Protein AF-0000000082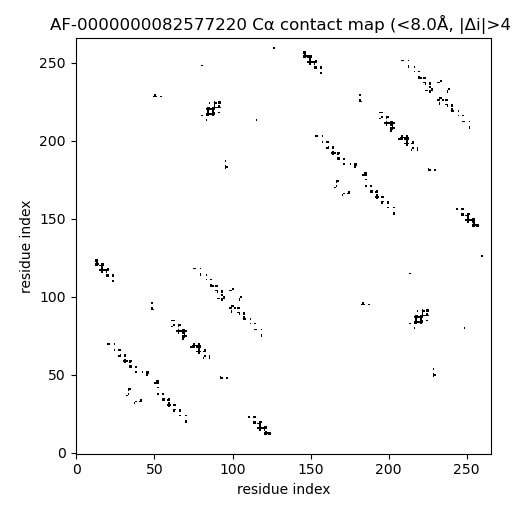577220 (afdb_homodimer)

Organism: NCBI:txid68569

pLDDT: mean 86.78, std 21.41, range [24.76, 98.93]

Structure (mmCIF, N/CA/C/O backbone):
data_AF-0000000082577220-model_v1
#
loop_
_entity.id
_entity.type
_entity.pdbx_description
1 polymer 'DoxX family protein'
#
loop_
_atom_site.group_PDB
_atom_site.id
_atom_site.type_symbol
_atom_site.label_atom_id
_atom_site.label_alt_id
_atom_site.label_comp_id
_atom_site.label_asym_id
_atom_site.label_entity_id
_atom_site.la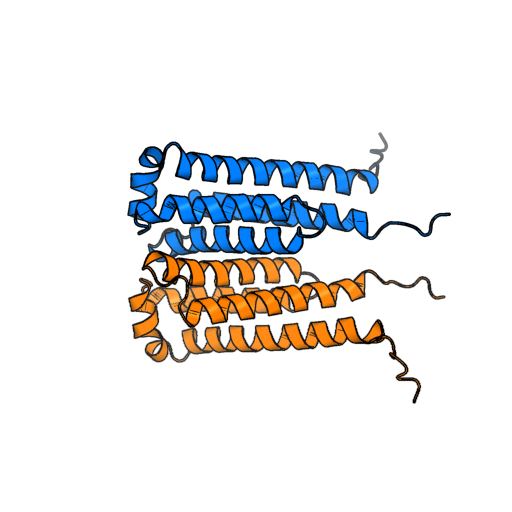bel_seq_id
_atom_site.pdbx_PDB_ins_code
_atom_site.Cartn_x
_atom_site.Cartn_y
_atom_site.Cartn_z
_atom_site.occupancy
_atom_site.B_iso_or_equiv
_atom_site.auth_seq_id
_atom_site.auth_comp_id
_atom_site.auth_asym_id
_atom_site.auth_atom_id
_atom_site.pdbx_PDB_model_num
ATOM 1 N N . MET A 1 1 ? 26.047 16.264 37.465 1 32.26 1 MET A N 1
ATOM 2 C CA . MET A 1 1 ? 26.077 15.856 36.063 1 32.26 1 MET A CA 1
ATOM 3 C C . MET A 1 1 ? 24.684 15.931 35.445 1 32.26 1 MET A C 1
ATOM 5 O O . MET A 1 1 ? 23.848 15.058 35.681 1 32.26 1 MET A O 1
ATOM 9 N N . HIS A 1 2 ? 24.01 17.153 35.367 1 36.95 2 HIS A N 1
ATOM 10 C CA . HIS A 1 2 ? 22.7 17.501 34.827 1 36.95 2 HIS A CA 1
ATOM 11 C C . HIS A 1 2 ? 22.597 17.135 33.351 1 36.95 2 HIS A C 1
ATOM 13 O O . HIS A 1 2 ? 23.378 17.621 32.53 1 36.95 2 HIS A O 1
ATOM 19 N N . ILE A 1 3 ? 22.376 15.875 33.04 1 35.94 3 ILE A N 1
ATOM 20 C CA . ILE A 1 3 ? 22.037 15.465 31.682 1 35.94 3 ILE A CA 1
ATOM 21 C C . ILE A 1 3 ? 21.018 16.436 31.09 1 35.94 3 ILE A C 1
ATOM 23 O O . ILE A 1 3 ? 19.877 16.509 31.554 1 35.94 3 ILE A O 1
ATOM 27 N N . LEU A 1 4 ? 21.403 17.621 30.643 1 36.73 4 LEU A N 1
ATOM 28 C CA . LEU A 1 4 ? 20.59 18.512 29.822 1 36.73 4 LEU A CA 1
ATOM 29 C C . LEU A 1 4 ? 19.916 17.744 28.691 1 36.73 4 LEU A C 1
ATOM 31 O O . LEU A 1 4 ? 20.592 17.177 27.83 1 36.73 4 LEU A O 1
ATOM 35 N N . PHE A 1 5 ? 18.823 17.079 28.918 1 35.61 5 PHE A N 1
ATOM 36 C CA . PHE A 1 5 ? 17.966 16.648 27.82 1 35.61 5 PHE A CA 1
ATOM 37 C C . PHE A 1 5 ? 17.779 17.77 26.806 1 35.61 5 PHE A C 1
ATOM 39 O O . PHE A 1 5 ? 17.064 18.739 27.07 1 35.61 5 PHE A O 1
ATOM 46 N N . ARG A 1 6 ? 18.846 18.237 26.149 1 40.8 6 ARG A N 1
ATOM 47 C CA . ARG A 1 6 ? 18.592 19.154 25.043 1 40.8 6 ARG A CA 1
ATOM 48 C C . ARG A 1 6 ? 17.405 18.689 24.207 1 40.8 6 ARG A C 1
ATOM 50 O O . ARG A 1 6 ? 17.369 17.543 23.754 1 40.8 6 ARG A O 1
ATOM 57 N N . PRO A 1 7 ? 16.301 19.278 24.227 1 37.96 7 PRO A N 1
ATOM 58 C CA . PRO A 1 7 ? 15.186 18.901 23.354 1 37.96 7 PRO A CA 1
ATOM 59 C C . PRO A 1 7 ? 15.624 18.65 21.913 1 37.96 7 PRO A C 1
ATOM 61 O O . PRO A 1 7 ? 16.529 19.322 21.413 1 37.96 7 PRO A O 1
ATOM 64 N N . LEU A 1 8 ? 15.804 17.408 21.444 1 44.95 8 LEU A N 1
ATOM 65 C CA . LEU A 1 8 ? 15.919 17.234 20.001 1 44.95 8 LEU A CA 1
ATOM 66 C C . LEU A 1 8 ? 15.243 18.383 19.259 1 44.95 8 LEU A C 1
ATOM 68 O O . LEU A 1 8 ? 14.043 18.612 19.423 1 44.95 8 LEU A O 1
ATOM 72 N N . SER A 1 9 ? 15.849 19.516 19.158 1 42.01 9 SER A N 1
ATOM 73 C CA . SER A 1 9 ? 15.412 20.776 18.566 1 42.01 9 SER A CA 1
ATOM 74 C C . SER A 1 9 ? 14.457 20.538 17.402 1 42.01 9 SER A C 1
ATOM 76 O O . SER A 1 9 ? 14.623 19.583 16.641 1 42.01 9 SER A O 1
ATOM 78 N N . VAL A 1 10 ? 13.27 20.905 17.364 1 45.98 10 VAL A N 1
ATOM 79 C CA . VAL A 1 10 ? 12.161 21.04 16.425 1 45.98 10 VAL A CA 1
ATOM 80 C C . VAL A 1 10 ? 12.703 21.221 15.009 1 45.98 10 VAL A C 1
ATOM 82 O O . VAL A 1 10 ? 12.054 20.833 14.035 1 45.98 10 VAL A O 1
ATOM 85 N N . SER A 1 11 ? 13.9 21.964 14.824 1 51.23 11 SER A N 1
ATOM 86 C CA . SER A 1 11 ? 14.445 22.287 13.509 1 51.23 11 SER A CA 1
ATOM 87 C C . SER A 1 11 ? 14.917 21.032 12.783 1 51.23 11 SER A C 1
ATOM 89 O O . SER A 1 11 ? 15.134 21.055 11.57 1 51.23 11 SER A O 1
ATOM 91 N N . ALA A 1 12 ? 15.316 19.951 13.487 1 55.89 12 ALA A N 1
ATOM 92 C CA . ALA A 1 12 ? 15.969 18.733 13.015 1 55.89 12 ALA A CA 1
ATOM 93 C C . ALA A 1 12 ? 14.964 17.794 12.352 1 55.89 12 ALA A C 1
ATOM 95 O O . ALA A 1 12 ? 15.351 16.844 11.668 1 55.89 12 ALA A O 1
ATOM 96 N N . ARG A 1 13 ? 13.696 18.213 12.31 1 71.92 13 ARG A N 1
ATOM 97 C CA . ARG A 1 13 ? 12.655 17.26 11.94 1 71.92 13 ARG A CA 1
ATOM 98 C C . ARG A 1 13 ? 12.487 17.194 10.425 1 71.92 13 ARG A C 1
ATOM 100 O O . ARG A 1 13 ? 12.483 16.107 9.843 1 71.92 13 ARG A O 1
ATOM 107 N N . PRO A 1 14 ? 12.716 18.362 9.863 1 77.19 14 PRO A N 1
ATOM 108 C CA . PRO A 1 14 ? 12.603 18.28 8.405 1 77.19 14 PRO A CA 1
ATOM 109 C C . PRO A 1 14 ? 13.856 17.704 7.748 1 77.19 14 PRO A C 1
ATOM 111 O O . PRO A 1 14 ? 13.758 16.977 6.756 1 77.19 14 PRO A O 1
ATOM 114 N N . ARG A 1 15 ? 14.974 18.045 8.307 1 88.7 15 ARG A N 1
ATOM 115 C CA . ARG A 1 15 ? 16.203 17.491 7.748 1 88.7 15 ARG A CA 1
ATOM 116 C C . ARG A 1 15 ? 16.228 15.972 7.878 1 88.7 15 ARG A C 1
ATOM 118 O O . ARG A 1 15 ? 16.606 15.269 6.939 1 88.7 15 ARG A O 1
ATOM 125 N N . ALA A 1 16 ? 15.901 15.428 9.005 1 90.05 16 ALA A N 1
ATOM 126 C CA . ALA A 1 16 ? 15.835 13.985 9.221 1 90.05 16 ALA A CA 1
ATOM 127 C C . ALA A 1 16 ? 14.831 13.334 8.274 1 90.05 16 ALA A C 1
ATOM 129 O O . ALA A 1 16 ? 15.065 12.231 7.775 1 90.05 16 ALA A O 1
ATOM 130 N N . GLY A 1 17 ? 13.751 14.082 8.022 1 92.71 17 GLY A N 1
ATOM 131 C CA . GLY A 1 17 ? 12.761 13.584 7.081 1 92.71 17 GLY A CA 1
ATOM 132 C C . GLY A 1 17 ? 13.3 13.436 5.67 1 92.71 17 GLY A C 1
ATOM 133 O O . GLY A 1 17 ? 13.024 12.442 4.996 1 92.71 17 GLY A O 1
ATOM 134 N N . TRP A 1 18 ? 14.057 14.405 5.321 1 94.03 18 TRP A N 1
ATOM 135 C CA . TRP A 1 18 ? 14.635 14.345 3.982 1 94.03 18 TRP A CA 1
ATOM 136 C C . TRP A 1 18 ? 15.703 13.26 3.898 1 94.03 18 TRP A C 1
ATOM 138 O O . TRP A 1 18 ? 15.822 12.576 2.879 1 94.03 18 TRP A O 1
ATOM 148 N N . ILE A 1 19 ? 16.439 13.108 4.905 1 95.76 19 ILE A N 1
ATOM 149 C CA . ILE A 1 19 ? 17.45 12.056 4.914 1 95.76 19 ILE A CA 1
ATOM 150 C C . ILE A 1 19 ? 16.776 10.692 4.788 1 95.76 19 ILE A C 1
ATOM 152 O O . ILE A 1 19 ? 17.185 9.863 3.971 1 95.76 19 ILE A O 1
ATOM 156 N N . CYS A 1 20 ? 15.793 10.448 5.581 1 96.04 20 CYS A N 1
ATOM 157 C CA . CYS A 1 20 ? 15.037 9.203 5.509 1 96.04 20 CYS A CA 1
ATOM 158 C C . CYS A 1 20 ? 14.437 9.01 4.121 1 96.04 20 CYS A C 1
ATOM 160 O O . CYS A 1 20 ? 14.522 7.922 3.55 1 96.04 20 CYS A O 1
ATOM 162 N N . SER A 1 21 ? 13.914 10.058 3.583 1 97.31 21 SER A N 1
ATOM 163 C CA . SER A 1 21 ? 13.257 10.001 2.281 1 97.31 21 SER A CA 1
ATOM 164 C C . SER A 1 21 ? 14.255 9.693 1.171 1 97.31 21 SER A C 1
ATOM 166 O O . SER A 1 21 ? 13.967 8.902 0.27 1 97.31 21 SER A O 1
ATOM 168 N N . ILE A 1 22 ? 15.355 10.254 1.245 1 97.71 22 ILE A N 1
ATOM 169 C CA . ILE A 1 22 ? 16.378 10.019 0.233 1 97.71 22 ILE A CA 1
ATOM 170 C C . ILE A 1 22 ? 16.899 8.588 0.348 1 97.71 22 ILE A C 1
ATOM 172 O O . ILE A 1 22 ? 17.131 7.922 -0.664 1 97.71 22 ILE A O 1
ATOM 176 N N . LEU A 1 23 ? 17.066 8.107 1.546 1 98.34 23 LEU A N 1
ATOM 177 C CA . LEU A 1 23 ? 17.566 6.753 1.763 1 98.34 23 LEU A CA 1
ATOM 178 C C . LEU A 1 23 ? 16.602 5.72 1.189 1 98.34 23 LEU A C 1
ATOM 180 O O . LEU A 1 23 ? 17.002 4.863 0.398 1 98.34 23 LEU A O 1
ATOM 184 N N . VAL A 1 24 ? 15.355 5.784 1.573 1 98.59 24 VAL A N 1
ATOM 185 C CA . VAL A 1 24 ? 14.387 4.806 1.088 1 98.59 24 VAL A CA 1
ATOM 186 C C . VAL A 1 24 ? 14.244 4.928 -0.427 1 98.59 24 VAL A C 1
ATOM 188 O O . VAL A 1 24 ? 14.117 3.921 -1.128 1 98.59 24 VAL A O 1
ATOM 191 N N . SER A 1 25 ? 14.298 6.137 -0.953 1 98.79 25 SER A N 1
ATOM 192 C CA . SER A 1 25 ? 14.181 6.357 -2.39 1 98.79 25 SER A CA 1
ATOM 193 C C . SER A 1 25 ? 15.363 5.752 -3.14 1 98.79 25 SER A C 1
ATOM 195 O O . SER A 1 25 ? 15.191 5.165 -4.211 1 98.79 25 SER A O 1
ATOM 197 N N . ALA A 1 26 ? 16.521 5.909 -2.601 1 98.76 26 ALA A N 1
ATOM 198 C CA . ALA A 1 26 ? 17.711 5.344 -3.231 1 98.76 26 ALA A CA 1
ATOM 199 C C . ALA A 1 26 ? 17.623 3.822 -3.304 1 98.76 26 ALA A C 1
ATOM 201 O O . ALA A 1 26 ? 17.98 3.221 -4.319 1 98.76 26 ALA A O 1
ATOM 202 N N . LEU A 1 27 ? 17.159 3.209 -2.246 1 98.78 27 LEU A N 1
ATOM 203 C CA . LEU A 1 27 ? 17.049 1.754 -2.216 1 98.78 27 LEU A CA 1
ATOM 204 C C . LEU A 1 27 ? 16.002 1.267 -3.211 1 98.78 27 LEU A C 1
ATOM 206 O O . LEU A 1 27 ? 16.227 0.286 -3.924 1 98.78 27 LEU A O 1
ATOM 210 N N . LEU A 1 28 ? 14.892 1.942 -3.313 1 98.88 28 LEU A N 1
ATOM 211 C CA . LEU A 1 28 ? 13.836 1.546 -4.239 1 98.88 28 LEU A CA 1
ATOM 212 C C . LEU A 1 28 ? 14.253 1.806 -5.682 1 98.88 28 LEU A C 1
ATOM 214 O O . LEU A 1 28 ? 13.917 1.029 -6.579 1 98.88 28 LEU A O 1
ATOM 218 N N . LEU A 1 29 ? 14.967 2.877 -5.884 1 98.71 29 LEU A N 1
ATOM 219 C CA . LEU A 1 29 ? 15.468 3.164 -7.223 1 98.71 29 LEU A CA 1
ATOM 220 C C . LEU A 1 29 ? 16.519 2.14 -7.641 1 98.71 29 LEU A C 1
ATOM 222 O O . LEU A 1 29 ? 16.575 1.743 -8.807 1 98.71 29 LEU A O 1
ATOM 226 N N . ALA A 1 30 ? 17.391 1.752 -6.725 1 98.49 30 ALA A N 1
ATOM 227 C CA . ALA A 1 30 ? 18.353 0.694 -7.024 1 98.49 30 ALA A CA 1
ATOM 228 C C . ALA A 1 30 ? 17.643 -0.585 -7.459 1 98.49 30 ALA A C 1
ATOM 230 O O . ALA A 1 30 ? 18.065 -1.244 -8.412 1 98.49 30 ALA A O 1
ATOM 231 N N . ASP A 1 31 ? 16.584 -0.929 -6.743 1 98.27 31 ASP A N 1
ATOM 232 C CA . ASP A 1 31 ? 15.796 -2.1 -7.115 1 98.27 31 ASP A CA 1
ATOM 233 C C . ASP A 1 31 ? 15.232 -1.955 -8.527 1 98.27 31 ASP A C 1
ATOM 235 O O . ASP A 1 31 ? 15.273 -2.901 -9.317 1 98.27 31 ASP A O 1
ATOM 239 N N . ALA A 1 32 ? 14.717 -0.787 -8.85 1 98.61 32 ALA A N 1
ATOM 240 C CA . ALA A 1 32 ? 14.182 -0.516 -10.182 1 98.61 32 ALA A CA 1
ATOM 241 C C . ALA A 1 32 ? 15.267 -0.653 -11.247 1 98.61 32 ALA A C 1
ATOM 243 O O . ALA A 1 32 ? 15.028 -1.219 -12.316 1 98.61 32 ALA A O 1
ATOM 244 N N . LEU A 1 33 ? 16.4 -0.188 -10.948 1 98.33 33 LEU A N 1
ATOM 245 C CA . LEU A 1 33 ? 17.5 -0.243 -11.905 1 98.33 33 LEU A CA 1
ATOM 246 C C . LEU A 1 33 ? 17.955 -1.681 -12.129 1 98.33 33 LEU A C 1
ATOM 248 O O . LEU A 1 33 ? 18.292 -2.063 -13.252 1 98.33 33 LEU A O 1
ATOM 252 N N . VAL A 1 34 ? 17.965 -2.45 -11.09 1 98.04 34 VAL A N 1
ATOM 253 C CA . VAL A 1 34 ? 18.312 -3.858 -11.253 1 98.04 34 VAL A CA 1
ATOM 254 C C . VAL A 1 34 ? 17.285 -4.542 -12.153 1 98.04 34 VAL A C 1
ATOM 256 O O . VAL A 1 34 ? 17.648 -5.32 -13.039 1 98.04 34 VAL A O 1
ATOM 259 N N . MET A 1 35 ? 15.994 -4.235 -11.932 1 97.83 35 MET A N 1
ATOM 260 C CA . MET A 1 35 ? 14.936 -4.825 -12.748 1 97.83 35 MET A CA 1
ATOM 261 C C . MET A 1 35 ? 15.13 -4.481 -14.221 1 97.83 35 MET A C 1
ATOM 263 O O . MET A 1 35 ? 14.811 -5.286 -15.098 1 97.83 35 MET A O 1
ATOM 267 N N . LEU A 1 36 ? 15.673 -3.296 -14.493 1 97.94 36 LEU A N 1
ATOM 268 C CA . LEU A 1 36 ? 15.801 -2.825 -15.868 1 97.94 36 LEU A CA 1
ATOM 269 C C . LEU A 1 36 ? 17.121 -3.284 -16.479 1 97.94 36 LEU A C 1
ATOM 271 O O . LEU A 1 36 ? 17.166 -3.68 -17.646 1 97.94 36 LEU A O 1
ATOM 275 N N . LEU A 1 37 ? 18.21 -3.299 -15.684 1 9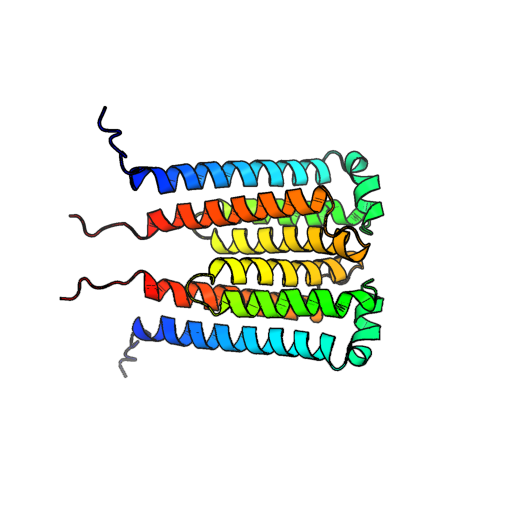7.71 37 LEU A N 1
ATOM 276 C CA . LEU A 1 37 ? 19.545 -3.443 -16.253 1 97.71 37 LEU A CA 1
ATOM 277 C C . LEU A 1 37 ? 20.082 -4.853 -16.03 1 97.71 37 LEU A C 1
ATOM 279 O O . LEU A 1 37 ? 21.01 -5.284 -16.717 1 97.71 37 LEU A O 1
ATOM 283 N N . ALA A 1 38 ? 19.643 -5.534 -15.014 1 97.49 38 ALA A N 1
ATOM 284 C CA . ALA A 1 38 ? 20.134 -6.87 -14.687 1 97.49 38 ALA A CA 1
ATOM 285 C C . ALA A 1 38 ? 18.988 -7.79 -14.274 1 97.49 38 ALA A C 1
ATOM 287 O O . ALA A 1 38 ? 19.037 -8.413 -13.211 1 97.49 38 ALA A O 1
ATOM 288 N N . PRO A 1 39 ? 18.03 -7.937 -15.174 1 95.75 39 PRO A N 1
ATOM 289 C CA . PRO A 1 39 ? 16.849 -8.722 -14.81 1 95.75 39 PRO A CA 1
ATOM 290 C C . PRO A 1 39 ? 17.185 -10.175 -14.481 1 95.75 39 PRO A C 1
ATOM 292 O O . PRO A 1 39 ? 16.454 -10.827 -13.73 1 95.75 39 PRO A O 1
ATOM 295 N N . ASP A 1 40 ? 18.226 -10.763 -14.982 1 96.26 40 ASP A N 1
ATOM 296 C CA . ASP A 1 40 ? 18.602 -12.151 -14.733 1 96.26 40 ASP A CA 1
ATOM 297 C C . ASP A 1 40 ? 18.91 -12.38 -13.255 1 96.26 40 ASP A C 1
ATOM 299 O O . ASP A 1 40 ? 18.757 -13.493 -12.748 1 96.26 40 ASP A O 1
ATOM 303 N N . VAL A 1 41 ? 19.372 -11.336 -12.605 1 95.76 41 VAL A N 1
ATOM 304 C CA . VAL A 1 41 ? 19.674 -11.414 -11.18 1 95.76 41 VAL A CA 1
ATOM 305 C C . VAL A 1 41 ? 18.396 -11.7 -10.395 1 95.76 41 VAL A C 1
ATOM 307 O O . VAL A 1 41 ? 18.427 -12.394 -9.376 1 95.76 41 VAL A O 1
ATOM 310 N N . LEU A 1 42 ? 17.205 -11.247 -10.945 1 95.39 42 LEU A N 1
ATOM 311 C CA . LEU A 1 42 ? 15.942 -11.336 -10.22 1 95.39 42 LEU A CA 1
ATOM 312 C C . LEU A 1 42 ? 15.059 -12.437 -10.798 1 95.39 42 LEU A C 1
ATOM 314 O O . LEU A 1 42 ? 13.948 -12.665 -10.315 1 95.39 42 LEU A O 1
ATOM 318 N N . ALA A 1 43 ? 15.555 -13.113 -11.856 1 94.34 43 ALA A N 1
ATOM 319 C CA . ALA A 1 43 ? 14.745 -14.073 -12.603 1 94.34 43 ALA A CA 1
ATOM 320 C C . ALA A 1 43 ? 14.223 -15.177 -11.689 1 94.34 43 ALA A C 1
ATOM 322 O O . ALA A 1 43 ? 13.031 -15.494 -11.706 1 94.34 43 ALA A O 1
ATOM 323 N N . GLY A 1 44 ? 15.07 -15.812 -10.859 1 94.79 44 GLY A N 1
ATOM 324 C CA . GLY A 1 44 ? 14.654 -16.874 -9.956 1 94.79 44 GLY A CA 1
ATOM 325 C C . GLY A 1 44 ? 13.641 -16.417 -8.924 1 94.79 44 GLY A C 1
ATOM 326 O O . GLY A 1 44 ? 12.651 -17.106 -8.67 1 94.79 44 GLY A O 1
ATOM 327 N N . ALA A 1 45 ? 13.914 -15.251 -8.279 1 94.97 45 ALA A N 1
ATOM 328 C CA . ALA A 1 45 ? 13.018 -14.7 -7.266 1 94.97 45 ALA A CA 1
ATOM 329 C C . ALA A 1 45 ? 11.665 -14.335 -7.871 1 94.97 45 ALA A C 1
ATOM 331 O O . ALA A 1 45 ? 10.622 -14.553 -7.251 1 94.97 45 ALA A O 1
ATOM 332 N N . GLN A 1 46 ? 11.667 -13.738 -9.07 1 95.53 46 GLN A N 1
ATOM 333 C CA . GLN A 1 46 ? 10.433 -13.357 -9.748 1 95.53 46 GLN A CA 1
ATOM 334 C C . GLN A 1 46 ? 9.592 -14.584 -10.091 1 95.53 46 GLN A C 1
ATOM 336 O O . GLN A 1 46 ? 8.377 -14.588 -9.883 1 95.53 46 GLN A O 1
ATOM 341 N N . GLU A 1 47 ? 10.236 -15.605 -10.652 1 95.2 47 GLU A N 1
ATOM 342 C CA . GLU A 1 47 ? 9.543 -16.852 -10.961 1 95.2 47 GLU A CA 1
ATOM 343 C C . GLU A 1 47 ? 8.965 -17.489 -9.7 1 95.2 47 GLU A C 1
ATOM 345 O O . GLU A 1 47 ? 7.853 -18.021 -9.721 1 95.2 47 GLU A O 1
ATOM 350 N N . HIS A 1 48 ? 9.709 -17.403 -8.616 1 96.41 48 HIS A N 1
ATOM 351 C CA . HIS A 1 48 ? 9.313 -17.995 -7.342 1 96.41 48 HIS A CA 1
ATOM 352 C C . HIS A 1 48 ? 7.994 -17.41 -6.85 1 96.41 48 HIS A C 1
ATOM 354 O O . HIS A 1 48 ? 7.141 -18.138 -6.335 1 96.41 48 HIS A O 1
ATOM 360 N N . ILE A 1 49 ? 7.784 -16.162 -7.164 1 95.83 49 ILE A N 1
ATOM 361 C CA . ILE A 1 49 ? 6.571 -15.537 -6.65 1 95.83 49 ILE A CA 1
ATOM 362 C C . ILE A 1 49 ? 5.545 -15.4 -7.773 1 95.83 49 ILE A C 1
ATOM 364 O O . ILE A 1 49 ? 4.511 -14.749 -7.602 1 95.83 49 ILE A O 1
ATOM 368 N N . GLY A 1 50 ? 5.843 -15.854 -8.9 1 94.79 50 GLY A N 1
ATOM 369 C CA . GLY A 1 50 ? 4.831 -16.06 -9.925 1 94.79 50 GLY A CA 1
ATOM 370 C C . GLY A 1 50 ? 4.733 -14.908 -10.906 1 94.79 50 GLY A C 1
ATOM 371 O O . GLY A 1 50 ? 3.704 -14.729 -11.561 1 94.79 50 GLY A O 1
ATOM 372 N N . TYR A 1 51 ? 5.729 -14.116 -10.995 1 95.26 51 TYR A N 1
ATOM 373 C CA . TYR A 1 51 ? 5.712 -13.009 -11.944 1 95.26 51 TYR A CA 1
ATOM 374 C C . TYR A 1 51 ? 6.481 -13.366 -13.211 1 95.26 51 TYR A C 1
ATOM 376 O O . TYR A 1 51 ? 7.619 -13.835 -13.143 1 95.26 51 TYR A O 1
ATOM 384 N N . PRO A 1 52 ? 5.825 -13.183 -14.328 1 93.48 52 PRO A N 1
ATOM 385 C CA . PRO A 1 52 ? 6.57 -13.413 -15.568 1 93.48 52 PRO A CA 1
ATOM 386 C C . PRO A 1 52 ? 7.654 -12.365 -15.808 1 93.48 52 PRO A C 1
ATOM 388 O O . PRO A 1 52 ? 7.524 -11.223 -15.359 1 93.48 52 PRO A O 1
ATOM 391 N N . PRO A 1 53 ? 8.668 -12.709 -16.545 1 90 53 PRO A N 1
ATOM 392 C CA . PRO A 1 53 ? 9.797 -11.802 -16.767 1 90 53 PRO A CA 1
ATOM 393 C C . PRO A 1 53 ? 9.393 -10.526 -17.502 1 90 53 PRO A C 1
ATOM 395 O O . PRO A 1 53 ? 9.983 -9.466 -17.276 1 90 53 PRO A O 1
ATOM 398 N N . GLY A 1 54 ? 8.473 -10.601 -18.303 1 93.26 54 GLY A N 1
ATOM 399 C CA . GLY A 1 54 ? 8.05 -9.461 -19.102 1 93.26 54 GLY A CA 1
ATOM 400 C C . GLY A 1 54 ? 7.434 -8.349 -18.275 1 93.26 54 GLY A C 1
ATOM 401 O O . GLY A 1 54 ? 7.27 -7.227 -18.758 1 93.26 54 GLY A O 1
ATOM 402 N N . GLN A 1 55 ? 7.239 -8.579 -17.041 1 95.78 55 GLN A N 1
ATOM 403 C CA . GLN A 1 55 ? 6.562 -7.584 -16.215 1 95.78 55 GLN A CA 1
ATOM 404 C C . GLN A 1 55 ? 7.568 -6.693 -15.494 1 95.78 55 GLN A C 1
ATOM 406 O O . GLN A 1 55 ? 7.205 -5.641 -14.963 1 95.78 55 GLN A O 1
ATOM 411 N N . LEU A 1 56 ? 8.828 -7 -15.494 1 96.71 56 LEU A N 1
ATOM 412 C CA . LEU A 1 56 ? 9.84 -6.301 -14.709 1 96.71 56 LEU A CA 1
ATOM 413 C C . LEU A 1 56 ? 9.948 -4.842 -15.138 1 96.71 56 LEU A C 1
ATOM 415 O O . LEU A 1 56 ? 9.984 -3.943 -14.295 1 96.71 56 LEU A O 1
ATOM 419 N N . PRO A 1 57 ? 9.891 -4.531 -16.451 1 97.18 57 PRO A N 1
ATOM 420 C CA . PRO A 1 57 ? 9.996 -3.116 -16.815 1 97.18 57 PRO A CA 1
ATOM 421 C C . PRO A 1 57 ? 8.811 -2.29 -16.322 1 97.18 57 PRO A C 1
ATOM 423 O O . PRO A 1 57 ? 8.968 -1.11 -15.998 1 97.18 57 PRO A O 1
ATOM 426 N N . TYR A 1 58 ? 7.641 -2.876 -16.315 1 96.8 58 TYR A N 1
ATOM 427 C CA . TYR A 1 58 ? 6.464 -2.174 -15.814 1 96.8 58 TYR A CA 1
ATOM 428 C C . TYR A 1 58 ? 6.584 -1.908 -14.318 1 96.8 58 TYR A C 1
ATOM 430 O O . TYR A 1 58 ? 6.258 -0.815 -13.848 1 96.8 58 TYR A O 1
ATOM 438 N N . LEU A 1 59 ? 7.065 -2.887 -13.584 1 98.18 59 LEU A N 1
ATOM 439 C CA . LEU A 1 59 ? 7.262 -2.729 -12.147 1 98.18 59 LEU A CA 1
ATOM 440 C C . LEU A 1 59 ? 8.323 -1.672 -11.857 1 98.18 59 LEU A C 1
ATOM 442 O O . LEU A 1 59 ? 8.145 -0.837 -10.967 1 98.18 59 LEU A O 1
ATOM 446 N N . ALA A 1 60 ? 9.391 -1.727 -12.619 1 98.63 60 ALA A N 1
ATOM 447 C CA . ALA A 1 60 ? 10.44 -0.72 -12.485 1 98.63 60 ALA A CA 1
ATOM 448 C C . ALA A 1 60 ? 9.894 0.68 -12.754 1 98.63 60 ALA A C 1
ATOM 450 O O . ALA A 1 60 ? 10.234 1.632 -12.047 1 98.63 60 ALA A O 1
ATOM 451 N N . GLY A 1 61 ? 9.05 0.803 -13.784 1 98.67 61 GLY A N 1
ATOM 452 C CA . GLY A 1 61 ? 8.435 2.085 -14.088 1 98.67 61 GLY A CA 1
ATOM 453 C C . GLY A 1 61 ? 7.598 2.632 -12.947 1 98.67 61 GLY A C 1
ATOM 454 O O . GLY A 1 61 ? 7.653 3.826 -12.646 1 98.67 61 GLY A O 1
ATOM 455 N N . ILE A 1 62 ? 6.841 1.821 -12.333 1 98.57 62 ILE A N 1
ATOM 456 C CA . ILE A 1 62 ? 6.013 2.215 -11.198 1 98.57 62 ILE A CA 1
ATOM 457 C C . ILE A 1 62 ? 6.899 2.737 -10.069 1 98.57 62 ILE A C 1
ATOM 459 O O . ILE A 1 62 ? 6.596 3.765 -9.459 1 98.57 62 ILE A O 1
ATOM 463 N N . LEU A 1 63 ? 8.029 2.059 -9.809 1 98.83 63 LEU A N 1
ATOM 464 C CA . LEU A 1 63 ? 8.945 2.475 -8.753 1 98.83 63 LEU A CA 1
ATOM 465 C C . LEU A 1 63 ? 9.576 3.824 -9.081 1 98.83 63 LEU A C 1
ATOM 467 O O . LEU A 1 63 ? 9.649 4.706 -8.223 1 98.83 63 LEU A O 1
ATOM 471 N N . ILE A 1 64 ? 9.994 4.001 -10.272 1 98.85 64 ILE A N 1
ATOM 472 C CA . ILE A 1 64 ? 10.672 5.23 -10.67 1 98.85 64 ILE A CA 1
ATOM 473 C C . ILE A 1 64 ? 9.701 6.405 -10.584 1 98.85 64 ILE A C 1
ATOM 475 O O . ILE A 1 64 ? 10.029 7.449 -10.015 1 98.85 64 ILE A O 1
ATOM 479 N N . LEU A 1 65 ? 8.508 6.224 -11.082 1 98.62 65 LEU A N 1
ATOM 480 C CA . LEU A 1 65 ? 7.503 7.28 -11.024 1 98.62 65 LEU A CA 1
ATOM 481 C C . LEU A 1 65 ? 7.088 7.557 -9.583 1 98.62 65 LEU A C 1
ATOM 483 O O . LEU A 1 65 ? 6.911 8.714 -9.195 1 98.62 65 LEU A O 1
ATOM 487 N N . GLY A 1 66 ? 6.928 6.488 -8.816 1 98.72 66 GLY A N 1
ATOM 488 C CA . GLY A 1 66 ? 6.575 6.644 -7.414 1 98.72 66 GLY A CA 1
ATOM 489 C C . GLY A 1 66 ? 7.622 7.396 -6.615 1 98.72 66 GLY A C 1
ATOM 490 O O . GLY A 1 66 ? 7.29 8.274 -5.815 1 98.72 66 GLY A O 1
ATOM 491 N N . VAL A 1 67 ? 8.877 7.05 -6.859 1 98.76 67 VAL A N 1
ATOM 492 C CA . VAL A 1 67 ? 9.977 7.728 -6.181 1 98.76 67 VAL A CA 1
ATOM 493 C C . VAL A 1 67 ? 10.029 9.191 -6.614 1 98.76 67 VAL A C 1
ATOM 495 O O . VAL A 1 67 ? 10.212 10.085 -5.783 1 98.76 67 VAL A O 1
ATOM 498 N N . GLY A 1 68 ? 9.904 9.441 -7.902 1 98.43 68 GLY A N 1
ATOM 499 C CA . GLY A 1 68 ? 9.862 10.808 -8.396 1 98.43 68 GLY A CA 1
ATOM 500 C C . GLY A 1 68 ? 8.779 11.646 -7.743 1 98.43 68 GLY A C 1
ATOM 501 O O . GLY A 1 68 ? 9.035 12.771 -7.308 1 98.43 68 GLY A O 1
ATOM 502 N N . ALA A 1 69 ? 7.626 11.15 -7.663 1 98.04 69 ALA A N 1
ATOM 503 C CA . ALA A 1 69 ? 6.512 11.849 -7.027 1 98.04 69 ALA A CA 1
ATOM 504 C C . ALA A 1 69 ? 6.758 12.027 -5.532 1 98.04 69 ALA A C 1
ATOM 506 O O . ALA A 1 69 ? 6.498 13.097 -4.976 1 98.04 69 ALA A O 1
ATOM 507 N N . PHE A 1 70 ? 7.277 11.012 -4.934 1 97.83 70 PHE A N 1
ATOM 508 C CA . PHE A 1 70 ? 7.502 10.997 -3.493 1 97.83 70 PHE A CA 1
ATOM 509 C C . PHE A 1 70 ? 8.482 12.091 -3.087 1 97.83 70 PHE A C 1
ATOM 511 O O . PHE A 1 70 ? 8.332 12.705 -2.028 1 97.83 70 PHE A O 1
ATOM 518 N N . LEU A 1 71 ? 9.419 12.346 -3.908 1 97 71 LEU A N 1
ATOM 519 C CA . LEU A 1 71 ? 10.475 13.292 -3.565 1 97 71 LEU A CA 1
ATOM 520 C C . LEU A 1 71 ? 10.068 14.717 -3.928 1 97 71 LEU A C 1
ATOM 522 O O . LEU A 1 71 ? 10.742 15.676 -3.545 1 97 71 LEU A O 1
ATOM 526 N N . THR A 1 72 ? 9.017 14.821 -4.695 1 93.59 72 THR A N 1
ATOM 527 C CA . THR A 1 72 ? 8.502 16.148 -5.016 1 93.59 72 THR A CA 1
ATOM 528 C C . THR A 1 72 ? 7.521 16.62 -3.946 1 93.59 72 THR A C 1
ATOM 530 O O . THR A 1 72 ? 6.673 15.85 -3.491 1 93.59 72 THR A O 1
ATOM 533 N N . ARG A 1 73 ? 7.623 17.814 -3.505 1 84.01 73 ARG A N 1
ATOM 534 C CA . ARG A 1 73 ? 6.839 18.355 -2.4 1 84.01 73 ARG A CA 1
ATOM 535 C C . ARG A 1 73 ? 5.349 18.331 -2.723 1 84.01 73 ARG A C 1
ATOM 537 O O . ARG A 1 73 ? 4.527 18.013 -1.861 1 84.01 73 ARG A O 1
ATOM 544 N N . ARG A 1 74 ? 5.045 18.573 -4.005 1 90.1 74 ARG A N 1
ATOM 545 C CA . ARG A 1 74 ? 3.645 18.725 -4.384 1 90.1 74 ARG A CA 1
ATOM 546 C C . ARG A 1 74 ? 2.966 17.367 -4.53 1 90.1 74 ARG A C 1
ATOM 548 O O . ARG A 1 74 ? 1.763 17.24 -4.291 1 90.1 74 ARG A O 1
ATOM 555 N N . LEU A 1 75 ? 3.748 16.317 -4.811 1 94.8 75 LEU A N 1
ATOM 556 C CA . LEU A 1 75 ? 3.175 15.007 -5.103 1 94.8 75 LEU A CA 1
ATOM 557 C C . LEU A 1 75 ? 3.6 13.983 -4.055 1 94.8 75 LEU A C 1
ATOM 559 O O . LEU A 1 75 ? 3.457 12.776 -4.267 1 94.8 75 LEU A O 1
ATOM 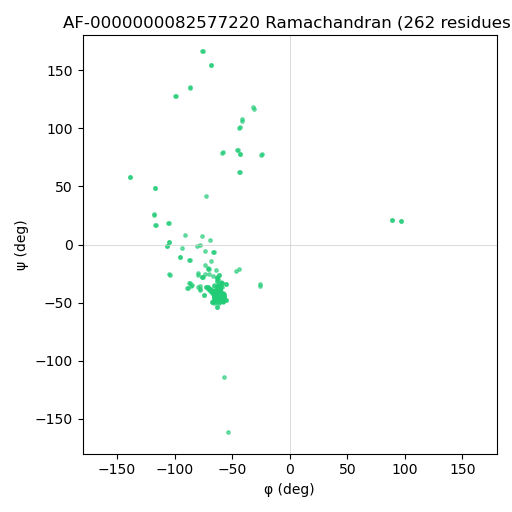563 N N . GLY A 1 76 ? 4.076 14.494 -2.937 1 95.15 76 GLY A N 1
ATOM 564 C CA . GLY A 1 76 ? 4.642 13.614 -1.927 1 95.15 76 GLY A CA 1
ATOM 565 C C . GLY A 1 76 ? 3.663 12.566 -1.431 1 95.15 76 GLY A C 1
ATOM 566 O O . GLY A 1 76 ? 4.031 11.405 -1.241 1 95.15 76 GLY A O 1
ATOM 567 N N . ALA A 1 77 ? 2.418 12.99 -1.226 1 95.12 77 ALA A N 1
ATOM 568 C CA . ALA A 1 77 ? 1.395 12.067 -0.74 1 95.12 77 ALA A CA 1
ATOM 569 C C . ALA A 1 77 ? 1.081 10.998 -1.783 1 95.12 77 ALA A C 1
ATOM 571 O O . ALA A 1 77 ? 0.905 9.825 -1.445 1 95.12 77 ALA A O 1
ATOM 572 N N . MET A 1 78 ? 1.035 11.406 -3.009 1 97.3 78 MET A N 1
ATOM 573 C CA . MET A 1 78 ? 0.769 10.467 -4.095 1 97.3 78 MET A CA 1
ATOM 574 C C . MET A 1 78 ? 1.901 9.454 -4.228 1 97.3 78 MET A C 1
ATOM 576 O O . MET A 1 78 ? 1.653 8.257 -4.385 1 97.3 78 MET A O 1
ATOM 580 N N . GLY A 1 79 ? 3.092 9.99 -4.198 1 98.34 79 GLY A N 1
ATOM 581 C CA . GLY A 1 79 ? 4.237 9.094 -4.241 1 98.34 79 GLY A CA 1
ATOM 582 C C . GLY A 1 79 ? 4.27 8.112 -3.085 1 98.34 79 GLY A C 1
ATOM 583 O O . GLY A 1 79 ? 4.546 6.927 -3.278 1 98.34 79 GLY A O 1
ATOM 584 N N . CYS A 1 80 ? 3.959 8.581 -1.888 1 97.97 80 CYS A N 1
ATOM 585 C CA . CYS A 1 80 ? 3.911 7.724 -0.709 1 97.97 80 CYS A CA 1
ATOM 586 C C . CYS A 1 80 ? 2.86 6.632 -0.871 1 97.97 80 CYS A C 1
ATOM 588 O O . CYS A 1 80 ? 3.108 5.471 -0.539 1 97.97 80 CYS A O 1
ATOM 590 N N . ALA A 1 81 ? 1.771 6.932 -1.44 1 98.53 81 ALA A N 1
ATOM 591 C CA . ALA A 1 81 ? 0.681 5.985 -1.66 1 98.53 81 ALA A CA 1
ATOM 592 C C . ALA A 1 81 ? 1.084 4.909 -2.665 1 98.53 81 ALA A C 1
ATOM 594 O O . ALA A 1 81 ? 0.904 3.716 -2.412 1 98.53 81 ALA A O 1
ATOM 595 N N . VAL A 1 82 ? 1.612 5.333 -3.777 1 98.81 82 VAL A N 1
ATOM 596 C CA . VAL A 1 82 ? 1.984 4.416 -4.849 1 98.81 82 VAL A CA 1
ATOM 597 C C . VAL A 1 82 ? 3.065 3.457 -4.357 1 98.81 82 VAL A C 1
ATOM 599 O O . VAL A 1 82 ? 2.98 2.247 -4.582 1 98.81 82 VAL A O 1
ATOM 602 N N . LEU A 1 83 ? 4.028 3.968 -3.632 1 98.92 83 LEU A N 1
ATOM 603 C CA . LEU A 1 83 ? 5.134 3.142 -3.159 1 98.92 83 LEU A CA 1
ATOM 604 C C . LEU A 1 83 ? 4.677 2.208 -2.044 1 98.92 83 LEU A C 1
ATOM 606 O O . LEU A 1 83 ? 5.141 1.069 -1.952 1 98.92 83 LEU A O 1
ATOM 610 N N . THR A 1 84 ? 3.787 2.686 -1.195 1 98.91 84 THR A N 1
ATOM 611 C CA . THR A 1 84 ? 3.205 1.815 -0.18 1 98.91 84 THR A CA 1
ATOM 612 C C . THR A 1 84 ? 2.446 0.66 -0.828 1 98.91 84 THR A C 1
ATOM 614 O O . THR A 1 84 ? 2.566 -0.488 -0.396 1 98.91 84 THR A O 1
ATOM 617 N N . ALA A 1 85 ? 1.683 0.991 -1.843 1 98.91 85 ALA A N 1
ATOM 618 C CA . ALA A 1 85 ? 0.949 -0.039 -2.573 1 98.91 85 ALA A CA 1
ATOM 619 C C . ALA A 1 85 ? 1.904 -1.04 -3.218 1 98.91 85 ALA A C 1
ATOM 621 O O . ALA A 1 85 ? 1.647 -2.246 -3.21 1 98.91 85 ALA A O 1
ATOM 622 N N . PHE A 1 86 ? 2.961 -0.568 -3.838 1 98.9 86 PHE A N 1
ATOM 623 C CA . PHE A 1 86 ? 3.955 -1.439 -4.455 1 98.9 86 PHE A CA 1
ATOM 624 C C . PHE A 1 86 ? 4.547 -2.397 -3.428 1 98.9 86 PHE A C 1
ATOM 626 O O . PHE A 1 86 ? 4.629 -3.603 -3.671 1 98.9 86 PHE A O 1
ATOM 633 N N . LEU A 1 87 ? 4.957 -1.887 -2.284 1 98.91 87 LEU A N 1
ATOM 634 C CA . LEU A 1 87 ? 5.512 -2.714 -1.219 1 98.91 87 LEU A CA 1
ATOM 635 C C . LEU A 1 87 ? 4.48 -3.718 -0.717 1 98.91 87 LEU A C 1
ATOM 637 O O . LEU A 1 87 ? 4.82 -4.863 -0.408 1 98.91 87 LEU A O 1
ATOM 641 N N . GLY A 1 88 ? 3.223 -3.291 -0.648 1 98.78 88 GLY A N 1
ATOM 642 C CA . GLY A 1 88 ? 2.149 -4.205 -0.293 1 98.78 88 GLY A CA 1
ATOM 643 C C . GLY A 1 88 ? 1.979 -5.341 -1.284 1 98.78 88 GLY A C 1
ATOM 644 O O . GLY A 1 88 ? 1.67 -6.469 -0.896 1 98.78 88 GLY A O 1
ATOM 645 N N . GLY A 1 89 ? 2.068 -5.006 -2.543 1 98.54 89 GLY A N 1
ATOM 646 C CA . GLY A 1 89 ? 2.055 -6.038 -3.567 1 98.54 89 GLY A CA 1
ATOM 647 C C . GLY A 1 89 ? 3.151 -7.071 -3.388 1 98.54 89 GLY A C 1
ATOM 648 O O . GLY A 1 89 ? 2.91 -8.272 -3.533 1 98.54 89 GLY A O 1
ATOM 649 N N . ALA A 1 90 ? 4.347 -6.622 -3.107 1 98.33 90 ALA A N 1
ATOM 650 C CA . ALA A 1 90 ? 5.458 -7.536 -2.857 1 98.33 90 ALA A CA 1
ATOM 651 C C . ALA A 1 90 ? 5.176 -8.426 -1.649 1 98.33 90 ALA A C 1
ATOM 653 O O . ALA A 1 90 ? 5.415 -9.635 -1.692 1 98.33 90 ALA A O 1
ATOM 654 N N . VAL A 1 91 ? 4.69 -7.874 -0.592 1 98.54 91 VAL A N 1
ATOM 655 C CA . VAL A 1 91 ? 4.358 -8.636 0.607 1 98.54 91 VAL A CA 1
ATOM 656 C C . VAL A 1 91 ? 3.301 -9.686 0.276 1 98.54 91 VAL A C 1
ATOM 658 O O . VAL A 1 91 ? 3.429 -10.85 0.665 1 98.54 91 VAL A O 1
ATOM 661 N N . ALA A 1 92 ? 2.283 -9.297 -0.457 1 98.1 92 ALA A N 1
ATOM 662 C CA . ALA A 1 92 ? 1.203 -10.212 -0.818 1 98.1 92 ALA A CA 1
ATOM 663 C C . ALA A 1 92 ? 1.719 -11.355 -1.687 1 98.1 92 ALA A C 1
ATOM 665 O O . ALA A 1 92 ? 1.249 -12.49 -1.574 1 98.1 92 ALA A O 1
ATOM 666 N N . SER A 1 93 ? 2.617 -11.059 -2.578 1 97.66 93 SER A N 1
ATOM 667 C CA . SER A 1 93 ? 3.173 -12.075 -3.466 1 97.66 93 SER A CA 1
ATOM 668 C C . SER A 1 93 ? 3.866 -13.18 -2.677 1 97.66 93 SER A C 1
ATOM 670 O O . SER A 1 93 ? 3.752 -14.359 -3.019 1 97.66 93 SER A O 1
ATOM 672 N N . HIS A 1 94 ? 4.565 -12.814 -1.601 1 98.05 94 HIS A N 1
ATOM 673 C CA . HIS A 1 94 ? 5.212 -13.807 -0.751 1 98.05 94 HIS A CA 1
ATOM 674 C C . HIS A 1 94 ? 4.205 -14.476 0.178 1 98.05 94 HIS A C 1
ATOM 676 O O . HIS A 1 94 ? 4.266 -15.689 0.396 1 98.05 94 HIS A O 1
ATOM 682 N N . ALA A 1 95 ? 3.263 -13.713 0.707 1 96.77 95 ALA A N 1
ATOM 683 C CA . ALA A 1 95 ? 2.273 -14.264 1.629 1 96.77 95 ALA A CA 1
ATOM 684 C C . ALA A 1 95 ? 1.402 -15.31 0.94 1 96.77 95 ALA A C 1
ATOM 686 O O . ALA A 1 95 ? 1.016 -16.307 1.553 1 96.77 95 ALA A O 1
ATOM 687 N N . ARG A 1 96 ? 1.105 -15.006 -0.267 1 96.11 96 ARG A N 1
ATOM 688 C CA . ARG A 1 96 ? 0.259 -15.907 -1.044 1 96.11 96 ARG A CA 1
ATOM 689 C C . ARG A 1 96 ? 0.847 -17.313 -1.082 1 96.11 96 ARG A C 1
ATOM 691 O O . ARG A 1 96 ? 0.109 -18.299 -1.14 1 96.11 96 ARG A O 1
ATOM 698 N N . ILE A 1 97 ? 2.149 -17.472 -1.097 1 96.79 97 ILE A N 1
ATOM 699 C CA . ILE A 1 97 ? 2.784 -18.779 -1.231 1 96.79 97 ILE A CA 1
ATOM 700 C C . ILE A 1 97 ? 3.343 -19.222 0.119 1 96.79 97 ILE A C 1
ATOM 702 O O . ILE A 1 97 ? 4.297 -20.001 0.177 1 96.79 97 ILE A O 1
ATOM 706 N N . GLY A 1 98 ? 2.846 -18.584 1.23 1 95.81 98 GLY A N 1
ATOM 707 C CA . GLY A 1 98 ? 3.131 -19.053 2.577 1 95.81 98 GLY A CA 1
ATOM 708 C C . GLY A 1 98 ? 4.397 -18.457 3.161 1 95.81 98 GLY A C 1
ATOM 709 O O . GLY A 1 98 ? 4.964 -19 4.112 1 95.81 98 GLY A O 1
ATOM 710 N N . GLU A 1 99 ? 4.902 -17.308 2.667 1 97.42 99 GLU A N 1
ATOM 711 C CA . GLU A 1 99 ? 6.148 -16.688 3.107 1 97.42 99 GLU A CA 1
ATOM 712 C C . GLU A 1 99 ? 5.894 -15.314 3.72 1 97.42 99 GLU A C 1
ATOM 714 O O . GLU A 1 99 ? 6.6 -14.351 3.412 1 97.42 99 GLU A O 1
ATOM 719 N N . ALA A 1 100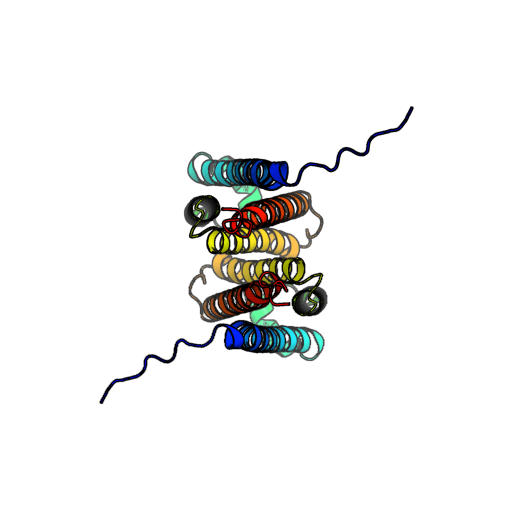 ? 4.945 -15.253 4.604 1 94.76 100 ALA A N 1
ATOM 720 C CA . ALA A 1 100 ? 4.509 -13.979 5.169 1 94.76 100 ALA A CA 1
ATOM 721 C C . ALA A 1 100 ? 5.567 -13.403 6.106 1 94.76 100 ALA A C 1
ATOM 723 O O . ALA A 1 100 ? 5.565 -12.204 6.392 1 94.76 100 ALA A O 1
ATOM 724 N N . LEU A 1 101 ? 6.467 -14.205 6.614 1 96.05 101 LEU A N 1
ATOM 725 C CA . LEU A 1 101 ? 7.495 -13.744 7.541 1 96.05 101 LEU A CA 1
ATOM 726 C C . LEU A 1 101 ? 8.888 -13.949 6.954 1 96.05 101 LEU A C 1
ATOM 728 O O . LEU A 1 101 ? 9.872 -14.032 7.693 1 96.05 101 LEU A O 1
ATOM 732 N N . SER A 1 102 ? 8.988 -13.962 5.664 1 97.75 102 SER A N 1
ATOM 733 C CA . SER A 1 102 ? 10.263 -14.13 4.975 1 97.75 102 SER A CA 1
ATOM 734 C C . SER A 1 102 ? 11.089 -12.848 5.019 1 97.75 102 SER A C 1
ATOM 736 O O . SER A 1 102 ? 10.578 -11.787 5.383 1 97.75 102 SER A O 1
ATOM 738 N N . VAL A 1 103 ? 12.328 -12.951 4.68 1 97.89 103 VAL A N 1
ATOM 739 C CA . VAL A 1 103 ? 13.268 -11.835 4.705 1 97.89 103 VAL A CA 1
ATOM 740 C C . VAL A 1 103 ? 12.782 -10.729 3.769 1 97.89 103 VAL A C 1
ATOM 742 O O . VAL A 1 103 ? 12.748 -9.557 4.149 1 97.89 103 VAL A O 1
ATOM 745 N N . PRO A 1 104 ? 12.309 -11.056 2.54 1 97.96 104 PRO A N 1
ATOM 746 C CA . PRO A 1 104 ? 11.81 -10.001 1.654 1 97.96 104 PRO A CA 1
ATOM 747 C C . PRO A 1 104 ? 10.632 -9.236 2.254 1 97.96 104 PRO A C 1
ATOM 749 O O . PRO A 1 104 ? 10.539 -8.016 2.094 1 97.96 104 PRO A O 1
ATOM 752 N N . VAL A 1 105 ? 9.774 -9.882 2.96 1 98.53 105 VAL A N 1
ATOM 753 C CA . VAL A 1 105 ? 8.617 -9.242 3.576 1 98.53 105 VAL A CA 1
ATOM 754 C C . VAL A 1 105 ? 9.078 -8.283 4.671 1 98.53 105 VAL A C 1
ATOM 756 O O . VAL A 1 105 ? 8.555 -7.173 4.793 1 98.53 105 VAL A O 1
ATOM 759 N N . LEU A 1 106 ? 10.052 -8.685 5.477 1 98.56 106 LEU A N 1
ATOM 760 C CA . LEU A 1 106 ? 10.596 -7.837 6.532 1 98.56 106 LEU A CA 1
ATOM 761 C C . LEU A 1 106 ? 11.249 -6.59 5.946 1 98.56 106 LEU A C 1
ATOM 763 O O . LEU A 1 106 ? 11.101 -5.493 6.489 1 98.56 106 LEU A O 1
ATOM 767 N N . ILE A 1 107 ? 11.957 -6.813 4.865 1 98.63 107 ILE A N 1
ATOM 768 C CA . ILE A 1 107 ? 12.597 -5.685 4.196 1 98.63 107 ILE A CA 1
ATOM 769 C C . ILE A 1 107 ? 11.534 -4.704 3.707 1 98.63 107 ILE A C 1
ATOM 771 O O . ILE A 1 107 ? 11.666 -3.492 3.891 1 98.63 107 ILE A O 1
ATOM 775 N N . CYS A 1 108 ? 10.452 -5.213 3.13 1 98.77 108 CYS A N 1
ATOM 776 C CA . CYS A 1 108 ? 9.357 -4.364 2.672 1 98.77 108 CYS A CA 1
ATOM 777 C C . CYS A 1 108 ? 8.739 -3.597 3.835 1 98.77 108 CYS A C 1
ATOM 779 O O . CYS A 1 108 ? 8.402 -2.419 3.698 1 98.77 108 CYS A O 1
ATOM 781 N N . GLY A 1 109 ? 8.552 -4.266 4.974 1 98.61 109 GLY A N 1
ATOM 782 C CA . GLY A 1 109 ? 8.051 -3.594 6.162 1 98.61 109 GLY A CA 1
ATOM 783 C C . GLY A 1 109 ? 8.933 -2.447 6.616 1 98.61 109 GLY A C 1
ATOM 784 O O . GLY A 1 109 ? 8.439 -1.358 6.915 1 98.61 109 GLY A O 1
ATOM 785 N N . LEU A 1 110 ? 10.242 -2.695 6.675 1 98.59 110 LEU A N 1
ATOM 786 C CA . LEU A 1 110 ? 11.202 -1.677 7.088 1 98.59 110 LEU A CA 1
ATOM 787 C C . LEU A 1 110 ? 11.187 -0.494 6.126 1 98.59 110 LEU A C 1
ATOM 789 O O . LEU A 1 110 ? 11.171 0.662 6.556 1 98.59 110 LEU A O 1
ATOM 793 N N . LEU A 1 111 ? 11.131 -0.771 4.875 1 98.85 111 LEU A N 1
ATOM 794 C CA . LEU A 1 111 ? 11.098 0.294 3.879 1 98.85 111 LEU A CA 1
ATOM 795 C C . LEU A 1 111 ? 9.808 1.101 3.989 1 98.85 111 LEU A C 1
ATOM 797 O O . LEU A 1 111 ? 9.818 2.322 3.817 1 98.85 111 LEU A O 1
ATOM 801 N N . GLY A 1 112 ? 8.72 0.379 4.233 1 98.72 112 GLY A N 1
ATOM 802 C CA . GLY A 1 112 ? 7.453 1.067 4.427 1 98.72 112 GLY A CA 1
ATOM 803 C C . GLY A 1 112 ? 7.47 2.028 5.6 1 98.72 112 GLY A C 1
ATOM 804 O O . GLY A 1 112 ? 6.973 3.151 5.496 1 98.72 112 GLY A O 1
ATOM 805 N N . VAL A 1 113 ? 8.003 1.598 6.692 1 98.15 113 VAL A N 1
ATOM 806 C CA . VAL A 1 113 ? 8.105 2.447 7.874 1 98.15 113 VAL A CA 1
ATOM 807 C C . VAL A 1 113 ? 8.956 3.674 7.557 1 98.15 113 VAL A C 1
ATOM 809 O O . VAL A 1 113 ? 8.57 4.803 7.87 1 98.15 113 VAL A O 1
ATOM 812 N N . LEU A 1 114 ? 10.103 3.482 6.93 1 97.99 114 LEU A N 1
ATOM 813 C CA . LEU A 1 114 ? 10.985 4.586 6.57 1 97.99 114 LEU A CA 1
ATOM 814 C C . LEU A 1 114 ? 10.284 5.558 5.627 1 97.99 114 LEU A C 1
ATOM 816 O O . LEU A 1 114 ? 10.45 6.774 5.746 1 97.99 114 LEU A O 1
ATOM 820 N N . LEU A 1 115 ? 9.55 5.008 4.719 1 98.16 115 LEU A N 1
ATOM 821 C CA . LEU A 1 115 ? 8.799 5.792 3.744 1 98.16 115 LEU A CA 1
ATOM 822 C C . LEU A 1 115 ? 7.804 6.715 4.44 1 98.16 115 LEU A C 1
ATOM 824 O O . LEU A 1 115 ? 7.779 7.919 4.175 1 98.16 115 LEU A O 1
ATOM 828 N N . TRP A 1 116 ? 7.08 6.203 5.314 1 96.96 116 TRP A N 1
ATOM 829 C CA . TRP A 1 116 ? 6.042 6.968 5.996 1 96.96 116 TRP A CA 1
ATOM 830 C C . TRP A 1 116 ? 6.65 7.923 7.017 1 96.96 116 TRP A C 1
ATOM 832 O O . TRP A 1 116 ? 6.212 9.069 7.142 1 96.96 116 TRP A O 1
ATOM 842 N N . VAL A 1 117 ? 7.623 7.457 7.786 1 95.27 117 VAL A N 1
ATOM 843 C CA . VAL A 1 117 ? 8.304 8.328 8.738 1 95.27 117 VAL A CA 1
ATOM 844 C C . VAL A 1 117 ? 8.928 9.511 8.003 1 95.27 117 VAL A C 1
ATOM 846 O O . VAL A 1 117 ? 8.804 10.658 8.44 1 95.27 117 VAL A O 1
ATOM 849 N N . GLY A 1 118 ? 9.599 9.193 6.902 1 95.24 118 GLY A N 1
ATOM 850 C CA . GLY A 1 118 ? 10.175 10.265 6.106 1 95.24 118 GLY A CA 1
ATOM 851 C C . GLY A 1 118 ? 9.148 11.278 5.637 1 95.24 118 GLY A C 1
ATOM 852 O O . GLY A 1 118 ? 9.351 12.486 5.776 1 95.24 118 GLY A O 1
ATOM 853 N N . TRP A 1 119 ? 8.118 10.808 5.135 1 94.41 119 TRP A N 1
ATOM 854 C CA . TRP A 1 119 ? 7.089 11.694 4.601 1 94.41 119 TRP A CA 1
ATOM 855 C C . TRP A 1 119 ? 6.473 12.543 5.709 1 94.41 119 TRP A C 1
ATOM 857 O O . TRP A 1 119 ? 6.307 13.755 5.551 1 94.41 119 TRP A O 1
ATOM 867 N N . LEU A 1 120 ? 6.06 11.965 6.809 1 91.79 120 LEU A N 1
ATOM 868 C CA . LEU A 1 120 ? 5.403 12.67 7.905 1 91.79 120 LEU A CA 1
ATOM 869 C C . LEU A 1 120 ? 6.33 13.72 8.509 1 91.79 120 LEU A C 1
ATOM 871 O O . LEU A 1 120 ? 5.885 14.811 8.871 1 91.79 120 LEU A O 1
ATOM 875 N N . MET A 1 121 ? 7.601 13.415 8.564 1 91.25 121 MET A N 1
ATOM 876 C CA . MET A 1 121 ? 8.564 14.325 9.179 1 91.25 121 MET A CA 1
ATOM 877 C C . MET A 1 121 ? 8.869 15.499 8.256 1 91.25 121 MET A C 1
ATOM 879 O O . MET A 1 121 ? 9.244 16.578 8.719 1 91.25 121 MET A O 1
ATOM 883 N N . ARG A 1 122 ? 8.73 15.218 6.936 1 87.16 122 ARG A N 1
ATOM 884 C CA . ARG A 1 122 ? 8.888 16.332 6.007 1 87.16 122 ARG A CA 1
ATOM 885 C C . ARG A 1 122 ? 7.765 17.35 6.176 1 87.16 122 ARG A C 1
ATOM 887 O O . ARG A 1 122 ? 7.993 18.557 6.073 1 87.16 122 ARG A O 1
ATOM 894 N N . GLY A 1 123 ? 6.484 16.804 6.194 1 71.24 123 GLY A N 1
ATOM 895 C CA . GLY A 1 123 ? 5.304 17.641 6.343 1 71.24 123 GLY A CA 1
ATOM 896 C C . GLY A 1 123 ? 5.248 18.36 7.678 1 71.24 123 GLY A C 1
ATOM 897 O O . GLY A 1 123 ? 4.613 19.41 7.798 1 71.24 123 GLY A O 1
ATOM 898 N N . ALA A 1 124 ? 5.571 17.785 8.689 1 55.63 124 ALA A N 1
ATOM 899 C CA . ALA A 1 124 ? 5.636 18.501 9.96 1 55.63 124 ALA A CA 1
ATOM 900 C C . ALA A 1 124 ? 6.37 19.83 9.804 1 55.63 124 ALA A C 1
ATOM 902 O O . ALA A 1 124 ? 6.111 20.78 10.547 1 55.63 124 ALA A O 1
ATOM 903 N N . VAL A 1 125 ? 7.175 19.955 8.827 1 42.86 125 VAL A N 1
ATOM 904 C CA . VAL A 1 125 ? 7.891 21.211 8.635 1 42.86 125 VAL A CA 1
ATOM 905 C C . VAL A 1 125 ? 7.03 22.179 7.827 1 42.86 125 VAL A C 1
ATOM 907 O O . VAL A 1 125 ? 7.102 23.394 8.021 1 42.86 125 VAL A O 1
ATOM 910 N N . THR A 1 126 ? 6.296 21.681 6.923 1 41.15 126 THR A N 1
ATOM 911 C CA . THR A 1 126 ? 5.655 22.684 6.08 1 41.15 126 THR A CA 1
ATOM 912 C C . THR A 1 126 ? 4.518 23.373 6.829 1 41.15 126 THR A C 1
ATOM 914 O O . THR A 1 126 ? 4.019 24.412 6.392 1 41.15 126 THR A O 1
ATOM 917 N N . GLY A 1 127 ? 3.879 22.753 7.837 1 41.06 127 GLY A N 1
ATOM 918 C CA . GLY A 1 127 ? 2.827 23.455 8.554 1 41.06 127 GLY A CA 1
ATOM 919 C C . GLY A 1 127 ? 3.354 24.531 9.484 1 41.06 127 GLY A C 1
ATOM 920 O O . GLY A 1 127 ? 2.584 25.167 10.207 1 41.06 127 GLY A O 1
ATOM 921 N N . ALA A 1 128 ? 4.602 24.503 9.83 1 38.32 128 ALA A N 1
ATOM 922 C CA . ALA A 1 128 ? 5.023 25.457 10.853 1 38.32 128 ALA A CA 1
ATOM 923 C C . ALA A 1 128 ? 5.154 26.862 10.271 1 38.32 128 ALA A C 1
ATOM 925 O O . ALA A 1 128 ? 5.555 27.795 10.97 1 38.32 128 ALA A O 1
ATOM 926 N N . PRO A 1 129 ? 4.819 27.224 9.112 1 35.11 129 PRO A N 1
ATOM 927 C CA . PRO A 1 129 ? 5.454 28.494 8.752 1 35.11 129 PRO A CA 1
ATOM 928 C C . PRO A 1 129 ? 5.13 29.615 9.737 1 35.11 129 PRO A C 1
ATOM 930 O O . PRO A 1 129 ? 4.552 29.362 10.797 1 35.11 129 PRO A O 1
ATOM 933 N N . GLY A 1 130 ? 4.351 30.641 9.144 1 33.89 130 GLY A N 1
ATOM 934 C CA . GLY A 1 130 ? 4.601 32.025 8.774 1 33.89 130 GLY A CA 1
ATOM 935 C C . GLY A 1 130 ? 4.195 33.013 9.851 1 33.89 130 GLY A C 1
ATOM 936 O O . GLY A 1 130 ? 4.183 34.223 9.618 1 33.89 130 GLY A O 1
ATOM 937 N N . THR A 1 131 ? 3.571 32.582 11.045 1 33.82 131 THR A N 1
ATOM 938 C CA . THR A 1 131 ? 3.127 33.818 11.679 1 33.82 131 THR A CA 1
ATOM 939 C C . THR A 1 131 ? 4.311 34.581 12.265 1 33.82 131 THR A C 1
ATOM 941 O O . THR A 1 131 ? 4.129 35.582 12.961 1 33.82 131 THR A O 1
ATOM 944 N N . ALA A 1 132 ? 5.582 34.081 12.273 1 39.31 132 ALA A N 1
ATOM 945 C CA . ALA A 1 132 ? 6.314 34.818 13.3 1 39.31 132 ALA A CA 1
ATOM 946 C C . ALA A 1 132 ? 6.527 36.271 12.886 1 39.31 132 ALA A C 1
ATOM 948 O O . ALA A 1 132 ? 6.95 37.099 13.697 1 39.31 132 ALA A O 1
ATOM 949 N N . SER A 1 133 ? 6.358 36.865 11.598 1 24.76 133 SER A N 1
ATOM 950 C CA . SER A 1 133 ? 6.732 38.275 11.57 1 24.76 133 SER A CA 1
ATOM 951 C C . SER A 1 133 ? 5.663 39.144 12.225 1 24.76 133 SER A C 1
ATOM 953 O O . SER A 1 133 ? 4.469 38.856 12.116 1 24.76 133 SER A O 1
ATOM 955 N N . MET B 1 1 ? -26.818 39.302 -10.876 1 32.08 1 MET B N 1
ATOM 956 C CA . MET B 1 1 ? -26.839 37.943 -10.344 1 32.08 1 MET B CA 1
ATOM 957 C C . MET B 1 1 ? -25.448 37.515 -9.889 1 32.08 1 MET B C 1
ATOM 959 O O . MET B 1 1 ? -24.6 37.167 -10.713 1 32.08 1 MET B O 1
ATOM 963 N N . HIS B 1 2 ? -24.782 38.217 -8.87 1 37.19 2 HIS B N 1
ATOM 964 C CA . HIS B 1 2 ? -23.48 38.001 -8.25 1 37.19 2 HIS B CA 1
ATOM 965 C C . HIS B 1 2 ? -23.388 36.61 -7.633 1 37.19 2 HIS B C 1
ATOM 967 O O . HIS B 1 2 ? -24.177 36.264 -6.75 1 37.19 2 HIS B O 1
ATOM 973 N N . ILE B 1 3 ? -23.145 35.598 -8.427 1 35.48 3 ILE B N 1
ATOM 974 C CA . ILE B 1 3 ? -22.799 34.277 -7.914 1 35.48 3 ILE B CA 1
ATOM 975 C C . ILE B 1 3 ? -21.794 34.413 -6.772 1 35.48 3 ILE B C 1
ATOM 977 O O . ILE B 1 3 ? -20.66 34.847 -6.984 1 35.48 3 ILE B O 1
ATOM 981 N N . LEU B 1 4 ? -22.193 34.762 -5.595 1 36.48 4 LEU B N 1
ATOM 982 C CA . LEU B 1 4 ? -21.39 34.662 -4.382 1 36.48 4 LEU B CA 1
ATOM 983 C C . LEU B 1 4 ? -20.684 33.312 -4.307 1 36.48 4 LEU B C 1
ATOM 985 O O . LEU B 1 4 ? -21.338 32.267 -4.26 1 36.48 4 LEU B O 1
ATOM 989 N N . PHE B 1 5 ? -19.572 33.093 -4.954 1 34.89 5 PHE B N 1
ATOM 990 C CA . PHE B 1 5 ? -18.682 31.988 -4.619 1 34.89 5 PHE B CA 1
ATOM 991 C C . PHE B 1 5 ? -18.526 31.858 -3.109 1 34.89 5 PHE B C 1
ATOM 993 O O . PHE B 1 5 ? -17.857 32.677 -2.475 1 34.89 5 PHE B O 1
ATOM 1000 N N . ARG B 1 6 ? -19.599 31.574 -2.367 1 40.65 6 ARG B N 1
ATOM 1001 C CA . ARG B 1 6 ? -19.357 31.241 -0.967 1 40.65 6 ARG B CA 1
ATOM 1002 C C . ARG B 1 6 ? -18.142 30.331 -0.823 1 40.65 6 ARG B C 1
ATOM 1004 O O . ARG B 1 6 ? -18.075 29.272 -1.451 1 40.65 6 ARG B O 1
ATOM 1011 N N . PRO B 1 7 ? -17.046 30.74 -0.381 1 38.22 7 PRO B N 1
ATOM 1012 C CA . PRO B 1 7 ? -15.904 29.856 -0.138 1 38.22 7 PRO B CA 1
ATOM 1013 C C . PRO B 1 7 ? -16.306 28.545 0.536 1 38.22 7 PRO B C 1
ATOM 1015 O O . PRO B 1 7 ? -17.215 28.529 1.37 1 38.22 7 PRO B O 1
ATOM 1018 N N . LEU B 1 8 ? -16.431 27.414 -0.174 1 45.32 8 LEU B N 1
ATOM 1019 C CA . LEU B 1 8 ? -16.503 26.155 0.559 1 45.32 8 LEU B CA 1
ATOM 1020 C C . LEU B 1 8 ? -15.836 26.282 1.925 1 45.32 8 LEU B C 1
ATOM 1022 O O . LEU B 1 8 ? -14.638 26.562 2.012 1 45.32 8 LEU B O 1
ATOM 1026 N N . SER B 1 9 ? -16.438 26.877 2.895 1 41.99 9 SER B N 1
ATOM 1027 C CA . SER B 1 9 ? -16.025 27.202 4.256 1 41.99 9 SER B CA 1
ATOM 1028 C C . SER B 1 9 ? -15.063 26.154 4.806 1 41.99 9 SER B C 1
ATOM 1030 O O . SER B 1 9 ? -15.19 24.967 4.502 1 41.99 9 SER B O 1
ATOM 1032 N N . VAL B 1 10 ? -13.904 26.368 5.16 1 46.13 10 VAL B N 1
ATOM 1033 C CA . VAL B 1 10 ? -12.805 25.738 5.884 1 46.13 10 VAL B CA 1
ATOM 1034 C C . VAL B 1 10 ? -13.357 24.711 6.87 1 46.13 10 VAL B C 1
ATOM 1036 O O . VAL B 1 10 ? -12.705 23.704 7.158 1 46.13 10 VAL B O 1
ATOM 1039 N N . SER B 1 11 ? -14.586 24.943 7.491 1 52.1 11 SER B N 1
ATOM 1040 C CA . SER B 1 11 ? -15.151 24.107 8.545 1 52.1 11 SER B CA 1
ATOM 1041 C C . SER B 1 11 ? -15.588 22.751 8.001 1 52.1 11 SER B C 1
ATOM 1043 O O . SER B 1 11 ? -15.801 21.808 8.766 1 52.1 11 SER B O 1
ATOM 1045 N N . ALA B 1 12 ? -15.927 22.604 6.694 1 56.85 12 ALA B N 1
ATOM 1046 C CA . ALA B 1 12 ? -16.536 21.45 6.038 1 56.85 12 ALA B CA 1
ATOM 1047 C C . ALA B 1 12 ? -15.49 20.385 5.719 1 56.85 12 ALA B C 1
ATOM 1049 O O . ALA B 1 12 ? -15.832 19.236 5.43 1 56.85 12 ALA B O 1
ATOM 1050 N N . ARG B 1 13 ? -14.243 20.661 6.036 1 70.28 13 ARG B N 1
ATOM 1051 C CA . ARG B 1 13 ? -13.174 19.803 5.535 1 70.28 13 ARG B CA 1
ATOM 1052 C C . ARG B 1 13 ? -12.975 18.592 6.439 1 70.28 13 ARG B C 1
ATOM 1054 O O . ARG B 1 13 ? -12.929 17.456 5.962 1 70.28 13 ARG B O 1
ATOM 1061 N N . PRO B 1 14 ? -13.181 18.877 7.692 1 77.2 14 PRO B N 1
ATOM 1062 C CA . PRO B 1 14 ? -13.042 17.694 8.544 1 77.2 14 PRO B CA 1
ATOM 1063 C C . PRO B 1 14 ? -14.265 16.782 8.491 1 77.2 14 PRO B C 1
ATOM 1065 O O . PRO B 1 14 ? -14.13 15.557 8.558 1 77.2 14 PRO B O 1
ATOM 1068 N N . ARG B 1 15 ? -15.41 17.407 8.378 1 88.84 15 ARG B N 1
ATOM 1069 C CA . ARG B 1 15 ? -16.611 16.584 8.277 1 88.84 15 ARG B CA 1
ATOM 1070 C C . ARG B 1 15 ? -16.586 15.731 7.013 1 88.84 15 ARG B C 1
ATOM 1072 O O . ARG B 1 15 ? -16.926 14.547 7.05 1 88.84 15 ARG B O 1
ATOM 1079 N N . ALA B 1 16 ? -16.268 16.271 5.9 1 89.91 16 ALA B N 1
ATOM 1080 C CA . ALA B 1 16 ? -16.156 15.538 4.641 1 89.91 16 ALA B CA 1
ATOM 1081 C C . ALA B 1 16 ? -15.118 14.425 4.745 1 89.91 16 ALA B C 1
ATOM 1083 O O . ALA B 1 16 ? -15.309 13.336 4.198 1 89.91 16 ALA B O 1
ATOM 1084 N N . GLY B 1 17 ? -14.052 14.732 5.493 1 92.81 17 GLY B N 1
ATOM 1085 C CA . GLY B 1 17 ? -13.032 13.719 5.71 1 92.81 17 GLY B CA 1
ATOM 1086 C C . GLY B 1 17 ? -13.544 12.511 6.471 1 92.81 17 GLY B C 1
ATOM 1087 O O . GLY B 1 17 ? -13.224 11.371 6.126 1 92.81 17 GLY B O 1
ATOM 1088 N N . TRP B 1 18 ? -14.327 12.819 7.426 1 94.14 18 TRP B N 1
ATOM 1089 C CA . TRP B 1 18 ? -14.883 11.721 8.21 1 94.14 18 TRP B CA 1
ATOM 1090 C C . TRP B 1 18 ? -15.914 10.942 7.402 1 94.14 18 TRP B C 1
ATOM 1092 O O . TRP B 1 18 ? -15.994 9.715 7.504 1 94.14 18 TRP B O 1
ATOM 1102 N N . ILE B 1 19 ? -16.663 11.599 6.659 1 95.83 19 ILE B N 1
ATOM 1103 C CA . ILE B 1 19 ? -17.641 10.915 5.821 1 95.83 19 ILE B CA 1
ATOM 1104 C C . ILE B 1 19 ? -16.925 9.981 4.849 1 95.83 19 ILE B C 1
ATOM 1106 O O . ILE B 1 19 ? -17.296 8.812 4.713 1 95.83 19 ILE B O 1
ATOM 1110 N N . CYS B 1 20 ? -15.95 10.483 4.161 1 96.09 20 CYS B N 1
ATOM 1111 C CA . CYS B 1 20 ? -15.155 9.671 3.247 1 96.09 20 CYS B CA 1
ATOM 1112 C C . CYS B 1 20 ? -14.523 8.491 3.976 1 96.09 20 CYS B C 1
ATOM 1114 O O . CYS B 1 20 ? -14.56 7.361 3.485 1 96.09 20 CYS B O 1
ATOM 1116 N N . SER B 1 21 ? -14.022 8.747 5.142 1 97.4 21 SER B N 1
ATOM 1117 C CA . SER B 1 21 ? -13.341 7.721 5.924 1 97.4 21 SER B CA 1
ATOM 1118 C C . SER B 1 21 ? -14.31 6.629 6.368 1 97.4 21 SER B C 1
ATOM 1120 O O . SER B 1 21 ? -13.98 5.443 6.321 1 97.4 21 SER B O 1
ATOM 1122 N N . ILE B 1 22 ? -15.434 7.004 6.735 1 97.78 22 ILE B N 1
ATOM 1123 C CA . ILE B 1 22 ? -16.431 6.033 7.172 1 97.78 22 ILE B CA 1
ATOM 1124 C C . ILE B 1 22 ? -16.908 5.209 5.978 1 97.78 22 ILE B C 1
ATOM 1126 O O . ILE B 1 22 ? -17.102 3.996 6.09 1 97.78 22 ILE B O 1
ATOM 1130 N N . LEU B 1 23 ? -17.077 5.828 4.85 1 98.35 23 LEU B N 1
ATOM 1131 C CA . LEU B 1 23 ? -17.536 5.132 3.653 1 98.35 23 LEU B CA 1
ATOM 1132 C C . LEU B 1 23 ? -16.53 4.069 3.223 1 98.35 23 LEU B C 1
ATOM 1134 O O . LEU B 1 23 ? -16.89 2.903 3.048 1 98.35 23 LEU B O 1
ATOM 1138 N N . VAL B 1 24 ? -15.288 4.456 3.048 1 98.6 24 VAL B N 1
ATOM 1139 C CA . VAL B 1 24 ? -14.283 3.496 2.605 1 98.6 24 VAL B CA 1
ATOM 1140 C C . VAL B 1 24 ? -14.118 2.398 3.654 1 98.6 24 VAL B C 1
ATOM 1142 O O . VAL B 1 24 ? -13.948 1.225 3.312 1 98.6 24 VAL B O 1
ATOM 1145 N N . SER B 1 25 ? -14.203 2.748 4.929 1 98.8 25 SER B N 1
ATOM 1146 C CA . SER B 1 25 ? -14.07 1.769 6.003 1 98.8 25 SER B CA 1
ATOM 1147 C C . SER B 1 25 ? -15.22 0.768 5.984 1 98.8 25 SER B C 1
ATOM 1149 O O . SER B 1 25 ? -15.012 -0.428 6.196 1 98.8 25 SER B O 1
ATOM 1151 N N . ALA B 1 26 ? -16.39 1.244 5.741 1 98.77 26 ALA B N 1
ATOM 1152 C CA . ALA B 1 26 ? -17.551 0.36 5.679 1 98.77 26 ALA B CA 1
ATOM 1153 C C . ALA B 1 26 ? -17.413 -0.648 4.541 1 98.77 26 ALA B C 1
ATOM 1155 O O . ALA B 1 26 ? -17.735 -1.827 4.705 1 98.77 26 ALA B O 1
ATOM 1156 N N . LEU B 1 27 ? -16.95 -0.198 3.41 1 98.79 27 LEU B N 1
ATOM 1157 C CA . LEU B 1 27 ? -16.795 -1.082 2.259 1 98.79 27 LEU B CA 1
ATOM 1158 C C . LEU B 1 27 ? -15.716 -2.128 2.519 1 98.79 27 LEU B C 1
ATOM 1160 O O . LEU B 1 27 ? -15.895 -3.304 2.196 1 98.79 27 LEU B O 1
ATOM 1164 N N . LEU B 1 28 ? -14.621 -1.738 3.125 1 98.88 28 LEU B N 1
ATOM 1165 C CA . LEU B 1 28 ? -13.538 -2.672 3.412 1 98.88 28 LEU B CA 1
ATOM 1166 C C . LEU B 1 28 ? -13.939 -3.647 4.514 1 98.88 28 LEU B C 1
ATOM 1168 O O . LEU B 1 28 ? -13.562 -4.821 4.478 1 98.88 28 LEU B O 1
ATOM 1172 N N . LEU B 1 29 ? -14.689 -3.157 5.474 1 98.72 29 LEU B N 1
ATOM 1173 C CA . LEU B 1 29 ? -15.177 -4.037 6.531 1 98.72 29 LEU B CA 1
ATOM 1174 C C . LEU B 1 29 ? -16.185 -5.04 5.981 1 98.72 29 LEU B C 1
ATOM 1176 O O . LEU B 1 29 ? -16.208 -6.198 6.402 1 98.72 29 LEU B O 1
ATOM 1180 N N . ALA B 1 30 ? -17.067 -4.606 5.086 1 98.49 30 ALA B N 1
ATOM 1181 C CA . ALA B 1 30 ? -17.986 -5.535 4.434 1 98.49 30 ALA B CA 1
ATOM 1182 C C . ALA B 1 30 ? -17.225 -6.65 3.722 1 98.49 30 ALA B C 1
ATOM 1184 O O . ALA B 1 30 ? -17.607 -7.82 3.803 1 98.49 30 ALA B O 1
ATOM 1185 N N . ASP B 1 31 ? -16.163 -6.274 3.025 1 98.27 31 ASP B N 1
ATOM 1186 C CA . ASP B 1 31 ? -15.329 -7.271 2.361 1 98.27 31 ASP B CA 1
ATOM 1187 C C . ASP B 1 31 ? -14.747 -8.26 3.368 1 98.27 31 ASP B C 1
ATOM 1189 O O . ASP B 1 31 ? -14.744 -9.469 3.128 1 98.27 31 ASP B O 1
ATOM 1193 N N . ALA B 1 32 ? -14.264 -7.757 4.482 1 98.62 32 ALA B N 1
ATOM 1194 C CA . ALA B 1 32 ? -13.715 -8.605 5.537 1 98.62 32 ALA B CA 1
ATOM 1195 C C . ALA B 1 32 ? -14.776 -9.556 6.084 1 98.62 32 ALA B C 1
ATOM 1197 O O . ALA B 1 32 ? -14.499 -10.734 6.321 1 98.62 32 ALA B O 1
ATOM 1198 N N . LEU B 1 33 ? -15.932 -9.075 6.237 1 98.34 33 LEU B N 1
ATOM 1199 C CA . LEU B 1 33 ? -17.012 -9.891 6.781 1 98.34 33 LEU B CA 1
ATOM 1200 C C . LEU B 1 33 ? -17.418 -10.982 5.796 1 98.34 33 LEU B C 1
ATOM 1202 O O . LEU B 1 33 ? -17.725 -12.106 6.201 1 98.34 33 LEU B O 1
ATOM 1206 N N . VAL B 1 34 ? -17.422 -10.655 4.546 1 98.07 34 VAL B N 1
ATOM 1207 C CA . VAL B 1 34 ? -17.72 -11.679 3.55 1 98.07 34 VAL B CA 1
ATOM 1208 C C . VAL B 1 34 ? -16.656 -12.774 3.6 1 98.07 34 VAL B C 1
ATOM 1210 O O . VAL B 1 34 ? -16.978 -13.963 3.544 1 98.07 34 VAL B O 1
ATOM 1213 N N . MET B 1 35 ? -15.371 -12.358 3.715 1 97.84 35 MET B N 1
ATOM 1214 C CA . MET B 1 35 ? -14.282 -13.328 3.787 1 97.84 35 MET B CA 1
ATOM 1215 C C . MET B 1 35 ? -14.464 -14.263 4.978 1 97.84 35 MET B C 1
ATOM 1217 O O . MET B 1 35 ? -14.109 -15.441 4.908 1 97.84 35 MET B O 1
ATOM 1221 N N . LEU B 1 36 ? -15.047 -13.745 6.064 1 97.94 36 LEU B N 1
ATOM 1222 C CA . LEU B 1 36 ? -15.165 -14.52 7.294 1 97.94 36 LEU B CA 1
ATOM 1223 C C . LEU B 1 36 ? -16.458 -15.328 7.306 1 97.94 36 LEU B C 1
ATOM 1225 O O . LEU B 1 36 ? -16.468 -16.484 7.735 1 97.94 36 LEU B O 1
ATOM 1229 N N . LEU B 1 37 ? -17.553 -14.762 6.774 1 97.7 37 LEU B N 1
ATOM 1230 C CA . LEU B 1 37 ? -18.872 -15.342 7.003 1 97.7 37 LEU B CA 1
ATOM 1231 C C . LEU B 1 37 ? -19.367 -16.072 5.759 1 97.7 37 LEU B C 1
ATOM 1233 O O . LEU B 1 37 ? -20.272 -16.905 5.842 1 97.7 37 LEU B O 1
ATOM 1237 N N . ALA B 1 38 ? -18.913 -15.708 4.596 1 97.54 38 ALA B N 1
ATOM 1238 C CA . ALA B 1 38 ? -19.365 -16.311 3.345 1 97.54 38 ALA B CA 1
ATOM 1239 C C . ALA B 1 38 ? -18.196 -16.531 2.388 1 97.54 38 ALA B C 1
ATOM 1241 O O . ALA B 1 38 ? -18.243 -16.104 1.232 1 97.54 38 ALA B O 1
ATOM 1242 N N . PRO B 1 39 ? -17.222 -17.286 2.857 1 95.78 39 PRO B N 1
ATOM 1243 C CA . PRO B 1 39 ? -16.022 -17.458 2.034 1 95.78 39 PRO B CA 1
ATOM 1244 C C . PRO B 1 39 ? -16.318 -18.127 0.693 1 95.78 39 PRO B C 1
ATOM 1246 O O . PRO B 1 39 ? -15.581 -17.927 -0.276 1 95.78 39 PRO B O 1
ATOM 1249 N N . ASP B 1 40 ? -17.326 -18.915 0.544 1 96.28 40 ASP B N 1
ATOM 1250 C CA . ASP B 1 40 ? -17.662 -19.608 -0.696 1 96.28 40 ASP B CA 1
ATOM 1251 C C . ASP B 1 40 ? -17.987 -18.615 -1.809 1 96.28 40 ASP B C 1
ATOM 1253 O O . ASP B 1 40 ? -17.804 -18.917 -2.99 1 96.28 40 ASP B O 1
ATOM 1257 N N . VAL B 1 41 ? -18.5 -17.471 -1.417 1 95.82 41 VAL B N 1
ATOM 1258 C CA . VAL B 1 41 ? -18.824 -16.424 -2.381 1 95.82 41 VAL B CA 1
ATOM 1259 C C . VAL B 1 41 ? -17.55 -15.949 -3.075 1 95.82 41 VAL B C 1
ATOM 1261 O O . VAL B 1 41 ? -17.576 -15.584 -4.253 1 95.82 41 VAL B O 1
ATOM 1264 N N . LEU B 1 42 ? -16.363 -16.058 -2.367 1 95.41 42 LEU B N 1
ATOM 1265 C CA . LEU B 1 42 ? -15.11 -15.508 -2.873 1 95.41 42 LEU B CA 1
ATOM 1266 C C . LEU B 1 42 ? -14.184 -16.62 -3.354 1 95.41 42 LEU B C 1
ATOM 1268 O O . LEU B 1 42 ? -13.075 -16.35 -3.822 1 95.41 42 LEU B O 1
ATOM 1272 N N . ALA B 1 43 ? -14.632 -17.879 -3.217 1 94.37 43 ALA B N 1
ATOM 1273 C CA . ALA B 1 43 ? -13.778 -19.034 -3.482 1 94.37 43 ALA B CA 1
ATOM 1274 C C . ALA B 1 43 ? -13.236 -19 -4.908 1 94.37 43 ALA B C 1
ATOM 1276 O O . ALA B 1 43 ? -12.035 -19.169 -5.127 1 94.37 43 ALA B O 1
ATOM 1277 N N . GLY B 1 44 ? -14.085 -18.785 -5.936 1 94.86 44 GLY B N 1
ATOM 1278 C CA . GLY B 1 44 ? -13.651 -18.736 -7.323 1 94.86 44 GLY B CA 1
ATOM 1279 C C . GLY B 1 44 ? -12.673 -17.61 -7.602 1 94.86 44 GLY B C 1
ATOM 1280 O O . GLY B 1 44 ? -11.664 -17.812 -8.281 1 94.86 44 GLY B O 1
ATOM 1281 N N . ALA B 1 45 ? -12.992 -16.396 -7.098 1 94.92 45 ALA B N 1
ATOM 1282 C CA . ALA B 1 45 ? -12.133 -15.231 -7.295 1 94.92 45 ALA B CA 1
ATOM 1283 C C . ALA B 1 45 ? -10.782 -15.424 -6.612 1 94.92 45 ALA B C 1
ATOM 1285 O O . ALA B 1 45 ? -9.744 -15.038 -7.155 1 94.92 45 ALA B O 1
ATOM 1286 N N . GLN B 1 46 ? -10.783 -15.975 -5.4 1 95.58 46 GLN B N 1
ATOM 1287 C CA . GLN B 1 46 ? -9.55 -16.219 -4.66 1 95.58 46 GLN B CA 1
ATOM 1288 C C . GLN B 1 46 ? -8.661 -17.224 -5.386 1 95.58 46 GLN B C 1
ATOM 1290 O O . GLN B 1 46 ? -7.451 -17.02 -5.503 1 95.58 46 GLN B O 1
ATOM 1295 N N . GLU B 1 47 ? -9.258 -18.32 -5.835 1 95.19 47 GLU B N 1
ATOM 1296 C CA . GLU B 1 47 ? -8.518 -19.32 -6.599 1 95.19 47 GLU B CA 1
ATOM 1297 C C . GLU B 1 47 ?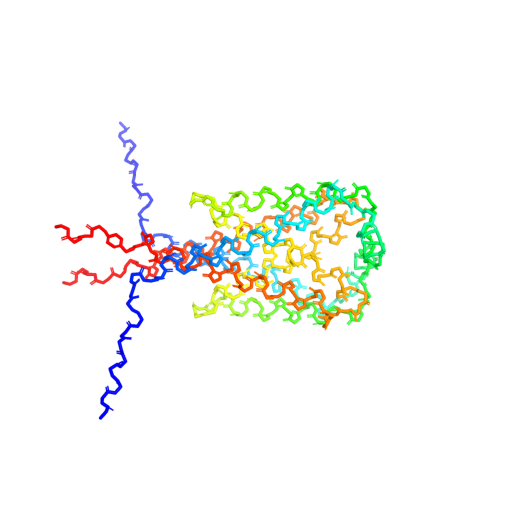 -7.943 -18.721 -7.88 1 95.19 47 GLU B C 1
ATOM 1299 O O . GLU B 1 47 ? -6.814 -19.033 -8.265 1 95.19 47 GLU B O 1
ATOM 1304 N N . HIS B 1 48 ? -8.713 -17.858 -8.506 1 96.39 48 HIS B N 1
ATOM 1305 C CA . HIS B 1 48 ? -8.32 -17.228 -9.762 1 96.39 48 HIS B CA 1
ATOM 1306 C C . HIS B 1 48 ? -7.03 -16.43 -9.598 1 96.39 48 HIS B C 1
ATOM 1308 O O . HIS B 1 48 ? -6.164 -16.457 -10.475 1 96.39 48 HIS B O 1
ATOM 1314 N N . ILE B 1 49 ? -6.855 -15.877 -8.428 1 95.87 49 ILE B N 1
ATOM 1315 C CA . ILE B 1 49 ? -5.673 -15.04 -8.249 1 95.87 49 ILE B CA 1
ATOM 1316 C C . ILE B 1 49 ? -4.632 -15.789 -7.42 1 95.87 49 ILE B C 1
ATOM 1318 O O . ILE B 1 49 ? -3.628 -15.208 -7.002 1 95.87 49 ILE B O 1
ATOM 1322 N N . GLY B 1 50 ? -4.895 -16.962 -7.067 1 94.85 50 GLY B N 1
ATOM 1323 C CA . GLY B 1 50 ? -3.857 -17.849 -6.565 1 94.85 50 GLY B CA 1
ATOM 1324 C C . GLY B 1 50 ? -3.783 -17.884 -5.05 1 94.85 50 GLY B C 1
ATOM 1325 O O . GLY B 1 50 ? -2.744 -18.227 -4.482 1 94.85 50 GLY B O 1
ATOM 1326 N N . TYR B 1 51 ? -4.809 -17.503 -4.391 1 95.31 51 TYR B N 1
ATOM 1327 C CA . TYR B 1 51 ? -4.814 -17.544 -2.933 1 95.31 51 TYR B CA 1
ATOM 1328 C C . TYR B 1 51 ? -5.55 -18.778 -2.424 1 95.31 51 TYR B C 1
ATOM 1330 O O . TYR B 1 51 ? -6.677 -19.053 -2.843 1 95.31 51 TYR B O 1
ATOM 1338 N N . PRO B 1 52 ? -4.881 -19.505 -1.571 1 93.52 52 PRO B N 1
ATOM 1339 C CA . PRO B 1 52 ? -5.6 -20.635 -0.978 1 93.52 52 PRO B CA 1
ATOM 1340 C C . PRO B 1 52 ? -6.713 -20.195 -0.03 1 93.52 52 PRO B C 1
ATOM 1342 O O . PRO B 1 52 ? -6.626 -19.123 0.574 1 93.52 52 PRO B O 1
ATOM 1345 N N . PRO B 1 53 ? -7.702 -21.019 0.147 1 90.07 53 PRO B N 1
ATOM 1346 C CA . PRO B 1 53 ? -8.854 -20.654 0.974 1 90.07 53 PRO B CA 1
ATOM 1347 C C . PRO B 1 53 ? -8.479 -20.41 2.434 1 90.07 53 PRO B C 1
ATOM 1349 O O . PRO B 1 53 ? -9.103 -19.584 3.105 1 90.07 53 PRO B O 1
ATOM 1352 N N . GLY B 1 54 ? -7.551 -21.059 2.889 1 93.52 54 GLY B N 1
ATOM 1353 C CA . GLY B 1 54 ? -7.148 -20.949 4.282 1 93.52 54 GLY B CA 1
ATOM 1354 C C . GLY B 1 54 ? -6.583 -19.586 4.634 1 93.52 54 GLY B C 1
ATOM 1355 O O . GLY B 1 54 ? -6.445 -19.25 5.812 1 93.52 54 GLY B O 1
ATOM 1356 N N . GLN B 1 55 ? -6.403 -18.755 3.682 1 95.92 55 GLN B N 1
ATOM 1357 C CA . GLN B 1 55 ? -5.772 -17.465 3.942 1 95.92 55 GLN B CA 1
ATOM 1358 C C . GLN B 1 55 ? -6.817 -16.377 4.17 1 95.92 55 GLN B C 1
ATOM 1360 O O . GLN B 1 55 ? -6.494 -15.291 4.655 1 95.92 55 GLN B O 1
ATOM 1365 N N . LEU B 1 56 ? -8.072 -16.612 3.919 1 96.78 56 LEU B N 1
ATOM 1366 C CA . LEU B 1 56 ? -9.119 -15.597 3.958 1 96.78 56 LEU B CA 1
ATOM 1367 C C . LEU B 1 56 ? -9.264 -15.019 5.362 1 96.78 56 LEU B C 1
ATOM 1369 O O . LEU B 1 56 ? -9.343 -13.8 5.53 1 96.78 56 LEU B O 1
ATOM 1373 N N . PRO B 1 57 ? -9.189 -15.842 6.425 1 97.24 57 PRO B N 1
ATOM 1374 C CA . PRO B 1 57 ? -9.331 -15.24 7.752 1 97.24 57 PRO B CA 1
ATOM 1375 C C . PRO B 1 57 ? -8.181 -14.297 8.099 1 97.24 57 PRO B C 1
ATOM 1377 O O . PRO B 1 57 ? -8.381 -13.308 8.809 1 97.24 57 PRO B O 1
ATOM 1380 N N . TYR B 1 58 ? -6.993 -14.623 7.662 1 96.86 58 TYR B N 1
ATOM 1381 C CA . TYR B 1 58 ? -5.849 -13.753 7.908 1 96.86 58 TYR B CA 1
ATOM 1382 C C . TYR B 1 58 ? -6.004 -12.427 7.173 1 96.86 58 TYR B C 1
ATOM 1384 O O . TYR B 1 58 ? -5.724 -11.363 7.731 1 96.86 58 TYR B O 1
ATOM 1392 N N . LEU B 1 59 ? -6.469 -12.488 5.934 1 98.21 59 LEU B N 1
ATOM 1393 C CA . LEU B 1 59 ? -6.697 -11.279 5.15 1 98.21 59 LEU B CA 1
ATOM 1394 C C . LEU B 1 59 ? -7.797 -10.426 5.774 1 98.21 59 LEU B C 1
ATOM 1396 O O . LEU B 1 59 ? -7.663 -9.204 5.867 1 98.21 59 LEU B O 1
ATOM 1400 N N . ALA B 1 60 ? -8.845 -11.085 6.204 1 98.63 60 ALA B N 1
ATOM 1401 C CA . ALA B 1 60 ? -9.929 -10.383 6.887 1 98.63 60 ALA B CA 1
ATOM 1402 C C . ALA B 1 60 ? -9.425 -9.697 8.154 1 98.63 60 ALA B C 1
ATOM 1404 O O . ALA B 1 60 ? -9.806 -8.561 8.445 1 98.63 60 ALA B O 1
ATOM 1405 N N . GLY B 1 61 ? -8.577 -10.396 8.903 1 98.69 61 GLY B N 1
ATOM 1406 C CA . GLY B 1 61 ? -7.999 -9.809 10.101 1 98.69 61 GLY B CA 1
ATOM 1407 C C . GLY B 1 61 ? -7.2 -8.55 9.823 1 98.69 61 GLY B C 1
ATOM 1408 O O . GLY B 1 61 ? -7.298 -7.569 10.564 1 98.69 61 GLY B O 1
ATOM 1409 N N . ILE B 1 62 ? -6.429 -8.553 8.819 1 98.61 62 ILE B N 1
ATOM 1410 C CA . ILE B 1 62 ? -5.634 -7.394 8.425 1 98.61 62 ILE B CA 1
ATOM 1411 C C . ILE B 1 62 ? -6.557 -6.218 8.112 1 98.61 62 ILE B C 1
ATOM 1413 O O . ILE B 1 62 ? -6.298 -5.089 8.535 1 98.61 62 ILE B O 1
ATOM 1417 N N . LEU B 1 63 ? -7.671 -6.484 7.407 1 98.84 63 LEU B N 1
ATOM 1418 C CA . LEU B 1 63 ? -8.617 -5.431 7.054 1 98.84 63 LEU B CA 1
ATOM 1419 C C . LEU B 1 63 ? -9.289 -4.863 8.3 1 98.84 63 LEU B C 1
ATOM 1421 O O . LEU B 1 63 ? -9.406 -3.645 8.446 1 98.84 63 LEU B O 1
ATOM 1425 N N . ILE B 1 64 ? -9.689 -5.691 9.168 1 98.86 64 ILE B N 1
ATOM 1426 C CA . ILE B 1 64 ? -10.399 -5.256 10.366 1 98.86 64 ILE B CA 1
ATOM 1427 C C . ILE B 1 64 ? -9.469 -4.42 11.242 1 98.86 64 ILE B C 1
ATOM 1429 O O . ILE B 1 64 ? -9.839 -3.333 11.691 1 98.86 64 ILE B O 1
ATOM 1433 N N . LEU B 1 65 ? -8.267 -4.883 11.445 1 98.65 65 LEU B N 1
ATOM 1434 C CA . LEU B 1 65 ? -7.298 -4.144 12.246 1 98.65 65 LEU B CA 1
ATOM 1435 C C . LEU B 1 65 ? -6.913 -2.836 11.564 1 98.65 65 LEU B C 1
ATOM 1437 O O . LEU B 1 65 ? -6.778 -1.803 12.223 1 98.65 65 LEU B O 1
ATOM 1441 N N . GLY B 1 66 ? -6.733 -2.907 10.252 1 98.74 66 GLY B N 1
ATOM 1442 C CA . GLY B 1 66 ? -6.407 -1.707 9.499 1 98.74 66 GLY B CA 1
ATOM 1443 C C . GLY B 1 66 ? -7.491 -0.647 9.566 1 98.74 66 GLY B C 1
ATOM 1444 O O . GLY B 1 66 ? -7.199 0.536 9.751 1 98.74 66 GLY B O 1
ATOM 1445 N N . VAL B 1 67 ? -8.724 -1.096 9.431 1 98.77 67 VAL B N 1
ATOM 1446 C CA . VAL B 1 67 ? -9.856 -0.178 9.516 1 98.77 67 VAL B CA 1
ATOM 1447 C C . VAL B 1 67 ? -9.948 0.399 10.926 1 98.77 67 VAL B C 1
ATOM 1449 O O . VAL B 1 67 ? -10.174 1.6 11.098 1 98.77 67 VAL B O 1
ATOM 1452 N N . GLY B 1 68 ? -9.808 -0.437 11.928 1 98.47 68 GLY B N 1
ATOM 1453 C CA . GLY B 1 68 ? -9.803 0.035 13.303 1 98.47 68 GLY B CA 1
ATOM 1454 C C . GLY B 1 68 ? -8.759 1.105 13.562 1 98.47 68 GLY B C 1
ATOM 1455 O O . GLY B 1 68 ? -9.06 2.143 14.156 1 98.47 68 GLY B O 1
ATOM 1456 N N . ALA B 1 69 ? -7.591 0.888 13.147 1 98.06 69 ALA B N 1
ATOM 1457 C CA . ALA B 1 69 ? -6.511 1.858 13.311 1 98.06 69 ALA B CA 1
ATOM 1458 C C . ALA B 1 69 ? -6.786 3.126 12.508 1 98.06 69 ALA B C 1
ATOM 1460 O O . ALA B 1 69 ? -6.571 4.237 12.997 1 98.06 69 ALA B O 1
ATOM 1461 N N . PHE B 1 70 ? -7.277 2.941 11.325 1 97.85 70 PHE B N 1
ATOM 1462 C CA . PHE B 1 70 ? -7.521 4.045 10.404 1 97.85 70 PHE B CA 1
ATOM 1463 C C . PHE B 1 70 ? -8.544 5.016 10.983 1 97.85 70 PHE B C 1
ATOM 1465 O O . PHE B 1 70 ? -8.431 6.229 10.796 1 97.85 70 PHE B O 1
ATOM 1472 N N . LEU B 1 71 ? -9.477 4.508 11.684 1 97.03 71 LEU B N 1
ATOM 1473 C CA . LEU B 1 71 ? -10.57 5.335 12.185 1 97.03 71 LEU B CA 1
ATOM 1474 C C . LEU B 1 71 ? -10.203 5.968 13.523 1 97.03 71 LEU B C 1
ATOM 1476 O O . LEU B 1 71 ? -10.913 6.85 14.013 1 97.03 71 LEU B O 1
ATOM 1480 N N . THR B 1 72 ? -9.148 5.481 14.115 1 93.78 72 THR B N 1
ATOM 1481 C CA . THR B 1 72 ? -8.674 6.091 15.352 1 93.78 72 THR B CA 1
ATOM 1482 C C . THR B 1 72 ? -7.729 7.252 15.055 1 93.78 72 THR B C 1
ATOM 1484 O O . THR B 1 72 ? -6.877 7.154 14.169 1 93.78 72 THR B O 1
ATOM 1487 N N . ARG B 1 73 ? -7.872 8.338 15.713 1 84.44 73 ARG B N 1
ATOM 1488 C CA . ARG B 1 73 ? -7.119 9.56 15.45 1 84.44 73 ARG B CA 1
ATOM 1489 C C . ARG B 1 73 ? -5.625 9.337 15.658 1 84.44 73 ARG B C 1
ATOM 1491 O O . ARG B 1 73 ? -4.804 9.837 14.886 1 84.44 73 ARG B O 1
ATOM 1498 N N . ARG B 1 74 ? -5.31 8.499 16.658 1 90.31 74 ARG B N 1
ATOM 1499 C CA . ARG B 1 74 ? -3.91 8.341 17.038 1 90.31 74 ARG B CA 1
ATOM 1500 C C . ARG B 1 74 ? -3.186 7.399 16.081 1 90.31 74 ARG B C 1
ATOM 1502 O O . ARG B 1 74 ? -1.985 7.548 15.846 1 90.31 74 ARG B O 1
ATOM 1509 N N . LEU B 1 75 ? -3.927 6.475 15.441 1 94.89 75 LEU B N 1
ATOM 1510 C CA . LEU B 1 75 ? -3.306 5.447 14.614 1 94.89 75 LEU B CA 1
ATOM 1511 C C . LEU B 1 75 ? -3.716 5.604 13.153 1 94.89 75 LEU B C 1
ATOM 1513 O O . LEU B 1 75 ? -3.526 4.689 12.349 1 94.89 75 LEU B O 1
ATOM 1517 N N . GLY B 1 76 ? -4.23 6.779 12.835 1 95.21 76 GLY B N 1
ATOM 1518 C CA . GLY B 1 76 ? -4.787 6.991 11.508 1 95.21 76 GLY B CA 1
ATOM 1519 C C . GLY B 1 76 ? -3.784 6.753 10.395 1 95.21 76 GLY B C 1
ATOM 1520 O O . GLY B 1 76 ? -4.118 6.16 9.368 1 95.21 76 GLY B O 1
ATOM 1521 N N . ALA B 1 77 ? -2.56 7.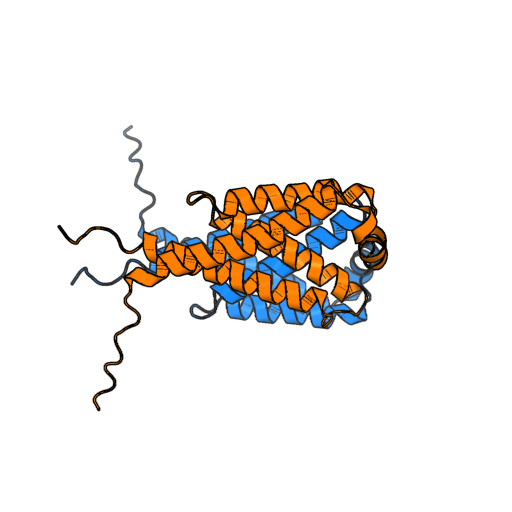231 10.616 1 95.19 77 ALA B N 1
ATOM 1522 C CA . ALA B 1 77 ? -1.516 7.065 9.608 1 95.19 77 ALA B CA 1
ATOM 1523 C C . ALA B 1 77 ? -1.145 5.595 9.438 1 95.19 77 ALA B C 1
ATOM 1525 O O . ALA B 1 77 ? -0.939 5.126 8.316 1 95.19 77 ALA B O 1
ATOM 1526 N N . MET B 1 78 ? -1.086 4.897 10.524 1 97.33 78 MET B N 1
ATOM 1527 C CA . MET B 1 78 ? -0.769 3.472 10.481 1 97.33 78 MET B CA 1
ATOM 1528 C C . MET B 1 78 ? -1.863 2.693 9.759 1 97.33 78 MET B C 1
ATOM 1530 O O . MET B 1 78 ? -1.572 1.826 8.933 1 97.33 78 MET B O 1
ATOM 1534 N N . GLY B 1 79 ? -3.077 3.006 10.139 1 98.36 79 GLY B N 1
ATOM 1535 C CA . GLY B 1 79 ? -4.191 2.371 9.452 1 98.36 79 GLY B CA 1
ATOM 1536 C C . GLY B 1 79 ? -4.212 2.654 7.962 1 98.36 79 GLY B C 1
ATOM 1537 O O . GLY B 1 79 ? -4.445 1.75 7.156 1 98.36 79 GLY B O 1
ATOM 1538 N N . CYS B 1 80 ? -3.934 3.893 7.575 1 98.01 80 CYS B N 1
ATOM 1539 C CA . CYS B 1 80 ? -3.878 4.274 6.168 1 98.01 80 CYS B CA 1
ATOM 1540 C C . CYS B 1 80 ? -2.79 3.498 5.436 1 98.01 80 CYS B C 1
ATOM 1542 O O . CYS B 1 80 ? -3.005 3.021 4.32 1 98.01 80 CYS B O 1
ATOM 1544 N N . ALA B 1 81 ? -1.701 3.286 6.045 1 98.52 81 ALA B N 1
ATOM 1545 C CA . ALA B 1 81 ? -0.577 2.557 5.462 1 98.52 81 ALA B CA 1
ATOM 1546 C C . ALA B 1 81 ? -0.927 1.087 5.25 1 98.52 81 ALA B C 1
ATOM 1548 O O . ALA B 1 81 ? -0.713 0.542 4.165 1 98.52 81 ALA B O 1
ATOM 1549 N N . VAL B 1 82 ? -1.453 0.47 6.265 1 98.82 82 VAL B N 1
ATOM 1550 C CA . VAL B 1 82 ? -1.776 -0.953 6.219 1 98.82 82 VAL B CA 1
ATOM 1551 C C . VAL B 1 82 ? -2.834 -1.208 5.149 1 98.82 82 VAL B C 1
ATOM 1553 O O . VAL B 1 82 ? -2.707 -2.139 4.351 1 98.82 82 VAL B O 1
ATOM 1556 N N . LEU B 1 83 ? -3.824 -0.365 5.08 1 98.93 83 LEU B N 1
ATOM 1557 C CA . LEU B 1 83 ? -4.909 -0.553 4.123 1 98.93 83 LEU B CA 1
ATOM 1558 C C . LEU B 1 83 ? -4.439 -0.254 2.703 1 98.93 83 LEU B C 1
ATOM 1560 O O . LEU B 1 83 ? -4.868 -0.911 1.752 1 98.93 83 LEU B O 1
ATOM 1564 N N . THR B 1 84 ? -3.583 0.737 2.556 1 98.91 84 THR B N 1
ATOM 1565 C CA . THR B 1 84 ? -2.989 0.998 1.249 1 98.91 84 THR B CA 1
ATOM 1566 C C . THR B 1 84 ? -2.184 -0.207 0.771 1 98.91 84 THR B C 1
ATOM 1568 O O . THR B 1 84 ? -2.271 -0.595 -0.396 1 98.91 84 THR B O 1
ATOM 1571 N N . ALA B 1 85 ? -1.409 -0.756 1.677 1 98.91 85 ALA B N 1
ATOM 1572 C CA . ALA B 1 85 ? -0.63 -1.946 1.346 1 98.91 85 ALA B CA 1
ATOM 1573 C C . ALA B 1 85 ? -1.541 -3.107 0.956 1 98.91 85 ALA B C 1
ATOM 1575 O O . ALA B 1 85 ? -1.245 -3.847 0.016 1 98.91 85 ALA B O 1
ATOM 1576 N N . PHE B 1 86 ? -2.611 -3.332 1.698 1 98.91 86 PHE B N 1
ATOM 1577 C CA . PHE B 1 86 ? -3.564 -4.391 1.39 1 98.91 86 PHE B CA 1
ATOM 1578 C C . PHE B 1 86 ? -4.14 -4.211 -0.01 1 98.91 86 PHE B C 1
ATOM 1580 O O . PHE B 1 86 ? -4.176 -5.157 -0.798 1 98.91 86 PHE B O 1
ATOM 1587 N N . LEU B 1 87 ? -4.585 -3.017 -0.333 1 98.91 87 LEU B N 1
ATOM 1588 C CA . LEU B 1 87 ? -5.129 -2.726 -1.655 1 98.91 87 LEU B CA 1
ATOM 1589 C C . LEU B 1 87 ? -4.072 -2.931 -2.735 1 98.91 87 LEU B C 1
ATOM 1591 O O . LEU B 1 87 ? -4.379 -3.417 -3.825 1 98.91 87 LEU B O 1
ATOM 1595 N N . GLY B 1 88 ? -2.836 -2.567 -2.426 1 98.78 88 GLY B N 1
ATOM 1596 C CA . GLY B 1 88 ? -1.738 -2.829 -3.342 1 98.78 88 GLY B CA 1
ATOM 1597 C C . GLY B 1 88 ? -1.515 -4.307 -3.6 1 98.78 88 GLY B C 1
ATOM 1598 O O . GLY B 1 88 ? -1.172 -4.703 -4.716 1 98.78 88 GLY B O 1
ATOM 1599 N N . GLY B 1 89 ? -1.593 -5.075 -2.552 1 98.54 89 GLY B N 1
ATOM 1600 C CA . GLY B 1 89 ? -1.53 -6.519 -2.711 1 98.54 89 GLY B CA 1
ATOM 1601 C C . GLY B 1 89 ? -2.595 -7.064 -3.645 1 98.54 89 GLY B C 1
ATOM 1602 O O . GLY B 1 89 ? -2.311 -7.919 -4.486 1 98.54 89 GLY B O 1
ATOM 1603 N N . ALA B 1 90 ? -3.808 -6.601 -3.49 1 98.32 90 ALA B N 1
ATOM 1604 C CA . ALA B 1 90 ? -4.892 -7.015 -4.377 1 98.32 90 ALA B CA 1
ATOM 1605 C C . ALA B 1 90 ? -4.597 -6.624 -5.823 1 98.32 90 ALA B C 1
ATOM 1607 O O . ALA B 1 90 ? -4.792 -7.424 -6.741 1 98.32 90 ALA B O 1
ATOM 1608 N N . VAL B 1 91 ? -4.143 -5.436 -6.053 1 98.52 91 VAL B N 1
ATOM 1609 C CA . VAL B 1 91 ? -3.804 -4.968 -7.393 1 98.52 91 VAL B CA 1
ATOM 1610 C C . VAL B 1 91 ? -2.706 -5.85 -7.985 1 98.52 91 VAL B C 1
ATOM 1612 O O . VAL B 1 91 ? -2.8 -6.278 -9.138 1 98.52 91 VAL B O 1
ATOM 1615 N N . ALA B 1 92 ? -1.694 -6.146 -7.203 1 98.08 92 ALA B N 1
ATOM 1616 C CA . ALA B 1 92 ? -0.577 -6.965 -7.669 1 98.08 92 ALA B CA 1
ATOM 1617 C C . ALA B 1 92 ? -1.04 -8.375 -8.021 1 98.08 92 ALA B C 1
ATOM 1619 O O . ALA B 1 92 ? -0.531 -8.984 -8.966 1 98.08 92 ALA B O 1
ATOM 1620 N N . SER B 1 93 ? -1.933 -8.906 -7.243 1 97.69 93 SER B N 1
ATOM 1621 C CA . SER B 1 93 ? -2.439 -10.254 -7.484 1 97.69 93 SER B CA 1
ATOM 1622 C C . SER B 1 93 ? -3.106 -10.358 -8.851 1 97.69 93 SER B C 1
ATOM 1624 O O . SER B 1 93 ? -2.948 -11.362 -9.55 1 97.69 93 SER B O 1
ATOM 1626 N N . HIS B 1 94 ? -3.836 -9.319 -9.254 1 97.99 94 HIS B N 1
ATOM 1627 C CA . HIS B 1 94 ? -4.46 -9.303 -10.572 1 97.99 94 HIS B CA 1
ATOM 1628 C C . HIS B 1 94 ? -3.443 -8.967 -11.658 1 97.99 94 HIS B C 1
ATOM 1630 O O . HIS B 1 94 ? -3.466 -9.559 -12.74 1 97.99 94 HIS B O 1
ATOM 1636 N N . ALA B 1 95 ? -2.531 -8.056 -11.38 1 96.53 95 ALA B N 1
ATOM 1637 C CA . ALA B 1 95 ? -1.535 -7.65 -12.368 1 96.53 95 ALA B CA 1
ATOM 1638 C C . ALA B 1 95 ? -0.62 -8.816 -12.734 1 96.53 95 ALA B C 1
ATOM 1640 O O . ALA B 1 95 ? -0.209 -8.951 -13.889 1 96.53 95 ALA B O 1
ATOM 1641 N N . ARG B 1 96 ? -0.315 -9.552 -11.734 1 95.96 96 ARG B N 1
ATOM 1642 C CA . ARG B 1 96 ? 0.57 -10.696 -11.932 1 95.96 96 ARG B CA 1
ATOM 1643 C C . ARG B 1 96 ? 0.032 -11.623 -13.017 1 95.96 96 ARG B C 1
ATOM 1645 O O . ARG B 1 96 ? 0.804 -12.257 -13.738 1 95.96 96 ARG B O 1
ATOM 1652 N N . ILE B 1 97 ? -1.267 -11.771 -13.16 1 96.67 97 ILE B N 1
ATOM 1653 C CA . ILE B 1 97 ? -1.856 -12.714 -14.105 1 96.67 97 ILE B CA 1
ATOM 1654 C C . ILE B 1 97 ? -2.417 -11.957 -15.306 1 96.67 97 ILE B C 1
ATOM 1656 O O . ILE B 1 97 ? -3.347 -12.428 -15.966 1 96.67 97 ILE B O 1
ATOM 1660 N N . GLY B 1 98 ? -1.96 -10.684 -15.494 1 95.64 98 GLY B N 1
ATOM 1661 C CA . GLY B 1 98 ? -2.248 -9.937 -16.707 1 95.64 98 GLY B CA 1
ATOM 1662 C C . GLY B 1 98 ? -3.544 -9.152 -16.632 1 95.64 98 GLY B C 1
ATOM 1663 O O . GLY B 1 98 ? -4.106 -8.771 -17.661 1 95.64 98 GLY B O 1
ATOM 1664 N N . GLU B 1 99 ? -4.085 -8.841 -15.446 1 97.34 99 GLU B N 1
ATOM 1665 C CA . GLU B 1 99 ? -5.359 -8.152 -15.262 1 97.34 99 GLU B CA 1
ATOM 1666 C C . GLU B 1 99 ? -5.162 -6.804 -14.574 1 97.34 99 GLU B C 1
ATOM 1668 O O . GLU B 1 99 ? -5.899 -6.462 -13.646 1 97.34 99 GLU B O 1
ATOM 1673 N N . ALA B 1 100 ? -4.227 -6.041 -15.06 1 94.63 100 ALA B N 1
ATOM 1674 C CA . ALA B 1 100 ? -3.841 -4.789 -14.416 1 94.63 100 ALA B CA 1
ATOM 1675 C C . ALA B 1 100 ? -4.931 -3.732 -14.574 1 94.63 100 ALA B C 1
ATOM 1677 O O . ALA B 1 100 ? -4.973 -2.757 -13.819 1 94.63 100 ALA B O 1
ATOM 1678 N N . LEU B 1 101 ? -5.809 -3.867 -15.532 1 96.02 101 LEU B N 1
ATOM 1679 C CA . LEU B 1 101 ? -6.864 -2.889 -15.772 1 96.02 101 LEU B CA 1
ATOM 1680 C C . LEU B 1 101 ? -8.241 -3.517 -15.587 1 96.02 101 LEU B C 1
ATOM 1682 O O . LEU B 1 101 ? -9.233 -3.018 -16.123 1 96.02 101 LEU B O 1
ATOM 1686 N N . SER B 1 102 ? -8.329 -4.541 -14.802 1 97.71 102 SER B N 1
ATOM 1687 C CA . SER B 1 102 ? -9.588 -5.222 -14.521 1 97.71 102 SER B CA 1
ATOM 1688 C C . SER B 1 102 ? -10.457 -4.408 -13.568 1 97.71 102 SER B C 1
ATOM 1690 O O . SER B 1 102 ? -9.986 -3.444 -12.96 1 97.71 102 SER B O 1
ATOM 1692 N N . VAL B 1 103 ? -11.699 -4.778 -13.452 1 97.89 103 VAL B N 1
ATOM 1693 C CA . VAL B 1 103 ? -12.676 -4.087 -12.617 1 97.89 103 VAL B CA 1
ATOM 1694 C C . VAL B 1 103 ? -12.217 -4.105 -11.161 1 97.89 103 VAL B C 1
ATOM 1696 O O . VAL B 1 103 ? -12.227 -3.072 -10.488 1 97.89 103 VAL B O 1
ATOM 1699 N N . PRO B 1 104 ? -11.709 -5.251 -10.64 1 97.95 104 PRO B N 1
ATOM 1700 C CA . PRO B 1 104 ? -11.235 -5.263 -9.254 1 97.95 104 PRO B CA 1
ATOM 1701 C C . PRO B 1 104 ? -10.094 -4.277 -9.012 1 97.95 104 PRO B C 1
ATOM 1703 O O . PRO B 1 104 ? -10.043 -3.632 -7.962 1 97.95 104 PRO B O 1
ATOM 1706 N N . VAL B 1 105 ? -9.225 -4.111 -9.933 1 98.52 105 VAL B N 1
ATOM 1707 C CA . VAL B 1 105 ? -8.099 -3.192 -9.798 1 98.52 105 VAL B CA 1
ATOM 1708 C C . VAL B 1 105 ? -8.609 -1.754 -9.748 1 98.52 105 VAL B C 1
ATOM 1710 O O . VAL B 1 105 ? -8.126 -0.944 -8.953 1 98.52 105 VAL B O 1
ATOM 1713 N N . LEU B 1 106 ? -9.582 -1.411 -10.584 1 98.56 106 LEU B N 1
ATOM 1714 C CA . LEU B 1 106 ? -10.169 -0.075 -10.597 1 98.56 106 LEU B CA 1
ATOM 1715 C C . LEU B 1 106 ? -10.857 0.228 -9.271 1 98.56 106 LEU B C 1
ATOM 1717 O O . LEU B 1 106 ? -10.759 1.345 -8.757 1 98.56 106 LEU B O 1
ATOM 1721 N N . ILE B 1 107 ? -11.538 -0.778 -8.775 1 98.64 107 ILE B N 1
ATOM 1722 C CA . ILE B 1 107 ? -12.207 -0.61 -7.489 1 98.64 107 ILE B CA 1
ATOM 1723 C C . ILE B 1 107 ? -11.17 -0.341 -6.4 1 98.64 107 ILE B C 1
ATOM 1725 O O . ILE B 1 107 ? -11.348 0.557 -5.574 1 98.64 107 ILE B O 1
ATOM 1729 N N . CYS B 1 108 ? -10.062 -1.076 -6.419 1 98.77 108 CYS B N 1
ATOM 1730 C CA . CYS B 1 108 ? -8.99 -0.864 -5.453 1 98.77 108 CYS B CA 1
ATOM 1731 C C . CYS B 1 108 ? -8.414 0.542 -5.577 1 98.77 108 CYS B C 1
ATOM 1733 O O . CYS B 1 108 ? -8.113 1.184 -4.57 1 98.77 108 CYS B O 1
ATOM 1735 N N . GLY B 1 109 ? -8.224 1.015 -6.804 1 98.61 109 GLY B N 1
ATOM 1736 C CA . GLY B 1 109 ? -7.763 2.378 -7.019 1 98.61 109 GLY B CA 1
ATOM 1737 C C . GLY B 1 109 ? -8.689 3.422 -6.423 1 98.61 109 GLY B C 1
ATOM 1738 O O . GLY B 1 109 ? -8.235 4.355 -5.758 1 98.61 109 GLY B O 1
ATOM 1739 N N . LEU B 1 110 ? -9.989 3.265 -6.668 1 98.59 110 LEU B N 1
ATOM 1740 C CA . LEU B 1 110 ? -10.986 4.194 -6.147 1 98.59 110 LEU B CA 1
ATOM 1741 C C . LEU B 1 110 ? -10.994 4.184 -4.622 1 98.59 110 LEU B C 1
ATOM 1743 O O . LEU B 1 110 ? -11.015 5.243 -3.991 1 98.59 110 LEU B O 1
ATOM 1747 N N . LEU B 1 111 ? -10.912 3.043 -4.056 1 98.85 111 LEU B N 1
ATOM 1748 C CA . LEU B 1 111 ? -10.896 2.936 -2.601 1 98.85 111 LEU B CA 1
ATOM 1749 C C . LEU B 1 111 ? -9.635 3.57 -2.023 1 98.85 111 LEU B C 1
ATOM 1751 O O . LEU B 1 111 ? -9.682 4.205 -0.967 1 98.85 111 LEU B O 1
ATOM 1755 N N . GLY B 1 112 ? -8.53 3.342 -2.723 1 98.72 112 GLY B N 1
ATOM 1756 C CA . GLY B 1 112 ? -7.289 3.965 -2.29 1 98.72 112 GLY B CA 1
ATOM 1757 C C . GLY B 1 112 ? -7.355 5.48 -2.277 1 98.72 112 GLY B C 1
ATOM 1758 O O . GLY B 1 112 ? -6.893 6.119 -1.329 1 98.72 112 GLY B O 1
ATOM 1759 N N . VAL B 1 113 ? -7.89 6.047 -3.307 1 98.18 113 VAL B N 1
ATOM 1760 C CA . VAL B 1 113 ? -8.038 7.496 -3.39 1 98.18 113 VAL B CA 1
ATOM 1761 C C . VAL B 1 113 ? -8.922 7.992 -2.248 1 98.18 113 VAL B C 1
ATOM 1763 O O . VAL B 1 113 ? -8.576 8.956 -1.561 1 98.18 113 VAL B O 1
ATOM 1766 N N . LEU B 1 114 ? -10.055 7.345 -2.021 1 98.04 114 LEU B N 1
ATOM 1767 C CA . LEU B 1 114 ? -10.967 7.732 -0.949 1 98.04 114 LEU B CA 1
ATOM 1768 C C . LEU B 1 114 ? -10.282 7.631 0.41 1 98.04 114 LEU B C 1
ATOM 1770 O O . LEU B 1 114 ? -10.489 8.481 1.278 1 98.04 114 LEU B O 1
ATOM 1774 N N . LEU B 1 115 ? -9.513 6.603 0.571 1 98.2 115 LEU B N 1
ATOM 1775 C CA . LEU B 1 115 ? -8.771 6.363 1.804 1 98.2 115 LEU B CA 1
ATOM 1776 C C . LEU B 1 115 ? -7.82 7.518 2.1 1 98.2 115 LEU B C 1
ATOM 1778 O O . LEU B 1 115 ? -7.831 8.07 3.202 1 98.2 115 LEU B O 1
ATOM 1782 N N . TRP B 1 116 ? -7.093 7.897 1.15 1 97.02 116 TRP B N 1
ATOM 1783 C CA . TRP B 1 116 ? -6.092 8.944 1.332 1 97.02 116 TRP B CA 1
ATOM 1784 C C . TRP B 1 116 ? -6.75 10.316 1.423 1 97.02 116 TRP B C 1
ATOM 1786 O O . TRP B 1 116 ? -6.355 11.148 2.244 1 97.02 116 TRP B O 1
ATOM 1796 N N . VAL B 1 117 ? -7.72 10.597 0.561 1 95.4 117 VAL B N 1
ATOM 1797 C CA . VAL B 1 117 ? -8.446 11.86 0.629 1 95.4 117 VAL B CA 1
ATOM 1798 C C . VAL B 1 117 ? -9.094 12.011 2.003 1 95.4 117 VAL B C 1
ATOM 1800 O O . VAL B 1 117 ? -9.017 13.076 2.62 1 95.4 117 VAL B O 1
ATOM 1803 N N . GLY B 1 118 ? -9.731 10.929 2.443 1 95.4 118 GLY B N 1
ATOM 1804 C CA . GLY B 1 118 ? -10.326 10.964 3.769 1 95.4 118 GLY B CA 1
ATOM 1805 C C . GLY B 1 118 ? -9.323 11.271 4.865 1 95.4 118 GLY B C 1
ATOM 1806 O O . GLY B 1 118 ? -9.568 12.13 5.715 1 95.4 118 GLY B O 1
ATOM 1807 N N . TRP B 1 119 ? -8.271 10.617 4.828 1 94.45 119 TRP B N 1
ATOM 1808 C CA . TRP B 1 119 ? -7.26 10.795 5.865 1 94.45 119 TRP B CA 1
ATOM 1809 C C . TRP B 1 119 ? -6.691 12.209 5.835 1 94.45 119 TRP B C 1
ATOM 1811 O O . TRP B 1 119 ? -6.56 12.855 6.878 1 94.45 119 TRP B O 1
ATOM 1821 N N . LEU B 1 120 ? -6.274 12.708 4.695 1 91.89 120 LEU B N 1
ATOM 1822 C CA . LEU B 1 120 ? -5.661 14.025 4.561 1 91.89 120 LEU B CA 1
ATOM 1823 C C . LEU B 1 120 ? -6.631 15.122 4.985 1 91.89 120 LEU B C 1
ATOM 1825 O O . LEU B 1 120 ? -6.227 16.108 5.606 1 91.89 120 LEU B O 1
ATOM 1829 N N . MET B 1 121 ? -7.901 14.922 4.702 1 91.37 121 MET B N 1
ATOM 1830 C CA . MET B 1 121 ? -8.903 15.939 5.009 1 91.37 121 MET B CA 1
ATOM 1831 C C . MET B 1 121 ? -9.231 15.947 6.498 1 91.37 121 MET B C 1
ATOM 1833 O O . MET B 1 121 ? -9.657 16.97 7.039 1 91.37 121 MET B O 1
ATOM 1837 N N . ARG B 1 122 ? -9.065 14.751 7.109 1 87.29 122 ARG B N 1
ATOM 1838 C CA . ARG B 1 122 ? -9.244 14.723 8.557 1 87.29 122 ARG B CA 1
ATOM 1839 C C . ARG B 1 122 ? -8.164 15.542 9.258 1 87.29 122 ARG B C 1
ATOM 1841 O O . ARG B 1 122 ? -8.437 16.215 10.253 1 87.29 122 ARG B O 1
ATOM 1848 N N . GLY B 1 123 ? -6.833 15.249 8.859 1 71.22 123 GLY B N 1
ATOM 1849 C CA . GLY B 1 123 ? -5.691 15.939 9.438 1 71.22 123 GLY B CA 1
ATOM 1850 C C . GLY B 1 123 ? -5.676 17.426 9.138 1 71.22 123 GLY B C 1
ATOM 1851 O O . GLY B 1 123 ? -5.082 18.209 9.882 1 71.22 123 GLY B O 1
ATOM 1852 N N . ALA B 1 124 ? -5.954 17.82 8.036 1 55.59 124 ALA B N 1
ATOM 1853 C CA . ALA B 1 124 ? -6.051 19.253 7.772 1 55.59 124 ALA B CA 1
ATOM 1854 C C . ALA B 1 124 ? -6.82 19.964 8.881 1 55.59 124 ALA B C 1
ATOM 1856 O O . ALA B 1 124 ? -6.59 21.146 9.146 1 55.59 124 ALA B O 1
ATOM 1857 N N . VAL B 1 125 ? -7.596 19.243 9.611 1 42.77 125 VAL B N 1
ATOM 1858 C CA . VAL B 1 125 ? -8.34 19.885 10.689 1 42.77 125 VAL B CA 1
ATOM 1859 C C . VAL B 1 125 ? -7.491 19.91 11.959 1 42.77 125 VAL B C 1
ATOM 1861 O O . VAL B 1 125 ? -7.615 20.824 12.778 1 42.77 125 VAL B O 1
ATOM 1864 N N . THR B 1 126 ? -6.697 18.929 12.151 1 40.76 126 THR B N 1
ATOM 1865 C CA . THR B 1 126 ? -6.068 18.938 13.467 1 40.76 126 THR B CA 1
ATOM 1866 C C . THR B 1 126 ? -4.967 19.993 13.533 1 40.76 126 THR B C 1
ATOM 1868 O O . THR B 1 126 ? -4.457 20.299 14.613 1 40.76 126 THR B O 1
ATOM 1871 N N . GLY B 1 127 ? -4.273 20.381 12.437 1 40.89 127 GLY B N 1
ATOM 1872 C CA . GLY B 1 127 ? -3.259 21.417 12.543 1 40.89 127 GLY B CA 1
ATOM 1873 C C . GLY B 1 127 ? -3.839 22.797 12.792 1 40.89 127 GLY B C 1
ATOM 1874 O O . GLY B 1 127 ? -3.11 23.791 12.796 1 40.89 127 GLY B O 1
ATOM 1875 N N . ALA B 1 128 ? -5.056 23.035 12.502 1 38.64 128 ALA B N 1
ATOM 1876 C CA . ALA B 1 128 ? -5.524 24.409 12.665 1 38.64 128 ALA B 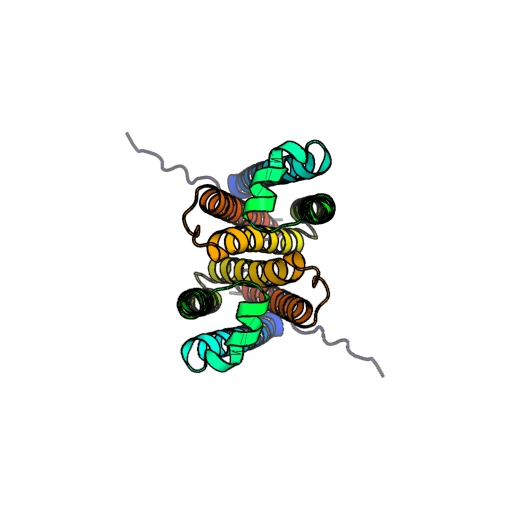CA 1
ATOM 1877 C C . ALA B 1 128 ? -5.669 24.769 14.141 1 38.64 128 ALA B C 1
ATOM 1879 O O . ALA B 1 128 ? -6.786 24.908 14.645 1 38.64 128 ALA B O 1
ATOM 1880 N N . PRO B 1 129 ? -4.862 24.453 15.043 1 35.77 129 PRO B N 1
ATOM 1881 C CA . PRO B 1 129 ? -5.36 24.841 16.365 1 35.77 129 PRO B CA 1
ATOM 1882 C C . PRO B 1 129 ? -5.733 26.32 16.445 1 35.77 129 PRO B C 1
ATOM 1884 O O . PRO B 1 129 ? -5.363 27.102 15.565 1 35.77 129 PRO B O 1
ATOM 1887 N N . GLY B 1 130 ? -5.789 26.73 17.797 1 33.79 130 GLY B N 1
ATOM 1888 C CA . GLY B 1 130 ? -6.381 27.38 18.956 1 33.79 130 GLY B CA 1
ATOM 1889 C C . GLY B 1 130 ? -5.957 28.828 19.11 1 33.79 130 GLY B C 1
ATOM 1890 O O . GLY B 1 130 ? -6.155 29.429 20.168 1 33.79 130 GLY B O 1
ATOM 1891 N N . THR B 1 131 ? -5.221 29.422 18.064 1 33.79 131 THR B N 1
ATOM 1892 C CA . THR B 1 131 ? -4.894 30.718 18.648 1 33.79 131 THR B CA 1
ATOM 1893 C C . THR B 1 131 ? -6.146 31.578 18.791 1 33.79 131 THR B C 1
ATOM 1895 O O . THR B 1 131 ? -6.055 32.774 19.076 1 33.79 131 THR B O 1
ATOM 1898 N N . ALA B 1 132 ? -7.379 31.113 18.484 1 39.07 132 ALA B N 1
ATOM 1899 C CA . ALA B 1 132 ? -8.294 32.251 18.44 1 39.07 132 ALA B CA 1
ATOM 1900 C C . ALA B 1 132 ? -8.418 32.908 19.811 1 39.07 132 ALA B C 1
ATOM 1902 O O . ALA B 1 132 ? -8.916 34.031 19.926 1 39.07 132 ALA B O 1
ATOM 1903 N N . SER B 1 133 ? -8.139 32.348 21.086 1 24.97 133 SER B N 1
ATOM 1904 C CA . SER B 1 133 ? -8.529 33.228 22.182 1 24.97 133 SER B CA 1
ATOM 1905 C C . SER B 1 133 ? -7.552 34.39 22.332 1 24.97 133 SER B C 1
ATOM 1907 O O . SER B 1 133 ? -6.348 34.226 22.124 1 24.97 133 SER B O 1
#

Solvent-accessible surface area (backbone atoms only — not comparable to full-atom values): 13938 Å² total; per-residue (Å²): 135,81,77,73,77,66,70,83,57,79,79,54,39,34,58,52,9,49,52,36,38,50,52,46,40,50,54,48,44,52,52,22,46,38,37,66,75,41,42,75,81,46,44,65,64,35,51,73,53,56,37,60,78,85,47,36,58,60,55,23,49,51,44,50,52,18,43,54,27,37,73,32,84,90,35,24,69,59,10,49,50,50,44,37,14,52,41,19,18,56,37,38,41,34,36,51,77,73,36,64,83,34,70,70,31,51,51,38,51,53,45,48,50,39,46,51,52,10,51,54,28,39,50,63,47,68,73,57,68,76,70,84,120,134,82,78,72,77,68,68,82,57,80,78,54,40,36,56,53,9,48,53,37,39,50,51,46,40,49,54,49,44,50,52,22,46,37,38,66,75,41,41,74,81,44,44,66,64,35,50,71,53,57,37,60,78,85,47,35,57,59,55,22,49,51,42,51,53,19,42,54,27,36,73,32,85,92,35,24,69,59,10,49,48,49,45,38,14,52,41,19,18,55,36,38,42,35,36,51,76,71,36,65,82,33,69,70,33,52,51,39,51,52,47,46,50,39,46,51,52,12,50,55,28,38,48,64,48,67,72,60,71,74,72,81,119

Radius of gyration: 20.65 Å; Cα contacts (8 Å, |Δi|>4): 312; chains: 2; bounding box: 53×59×55 Å

Foldseek 3Di:
DPPPPPPPPLVCLQVVLLVLLVVLLVVLLVQLCCLVPPVVVCCVVCVVLPHDSVCSNVLSVLSVVLSVLCNDPVSVVVSLVSLLVSLVVVLCSCVVVPNNPPPSNVVSVVSNVSSVSSSVSNVSVVVPDDDPD/DPPPPPPPDLVCLQVVLLVLLVVLLVVLLVQLCCLVPPVVVCCVVCVVLPHDSVCSNVLSVLSVVLSVLCNDPVSVVVSLVSLLVSLVVVLCSCVVVPNNPPPSNVVSVVSNVSSVSSSVSNVSPVVPDDPPD

Secondary structure (DSSP, 8-state):
---------TTHHHHHHHHHHHHHHHHHHHHHHHHHH-HHHHHHHHHHTT--GGGHHHHHHHHHHHHHHHHSSTTHHHHHHHHHHHHHHHHHHHHTTT-TTSHHHHHHHHHHHHHHHHHHHHHHHHTS-STT-/---------TTHHHHHHHHHHHHHHHHHHHHHHHHHH-HHHHHHHHHHTT--GGGHHHHHHHHHHHHHHHHSTTTHHHHHHHHHHHHHHHHHHHHTTT-TTSHHHHHHHHHHHHHHHHHHHHHHHHTS--TT-

InterPro domains:
  IPR032808 DoxX family [PF13564] (19-116)

Sequence (266 aa):
MHILFRPLSVSARPRAGWICSILVSALLLADALVMLLAPDVLAGAQEHIGYPPGQLPYLAGILILGVGAFLTRRLGAMGCAVLTAFLGGAVASHARIGEALSVPVLICGLLGVLLWVGWLMRGAVTGAPGTASMHILFRPLSVSARPRAGWICSILVSALLLADALVMLLAPDVLAGAQEHIGYPPGQLPYLAGILILGVGAFLTRRLGAMGCAVLTAFLGGAVASHARIGEALSVPVLICGLLGVLLWVGWLMRGAVTGAPGTAS

Nearest PDB structures (foldseek):
  1x8z-assembly2_C  TM=4.601E-01  e=2.290E+00  Arabidopsis thaliana
  8a3k-assembly1_UNK  TM=3.202E-01  e=1.699E+00  synthetic construct
  2rld-assembly1_A  TM=4.041E-01  e=3.584E+00  Bacteroides thetaiotaomicron VPI-5482
  1x8z-assembly2_C  TM=5.076E-01  e=1.699E+00  Arabidopsis thaliana
  2rld-assembly1_A  TM=4.103E-01  e=2.659E+00  Bacteroides thetaiotaomicron VPI-5482